Protein AF-A0A318ZSV8-F1 (afdb_monomer_lite)

Radius of gyration: 23.39 Å; chains: 1; bounding box: 59×60×64 Å

Sequence (245 aa):
MVHDWELPHLDGSTGMDASCLEGLQRYLDECPDLQPNSARAISGPTIASMPTPMLGTFDPMIDPSLGASAPAQAADSHVVNHQLSEEIDFQSILPAHPEPSDYKIVNFSPYKVHQRLAKKMRVGRFLLAADAAHLCNPFGGLGLTGGIVDVGGLLDCLAGIYSGQADEDILDIYDSVRRSKYNTIVNPTSSGNIRLLFEQNPETALQDSDLLRACKAAETDPAVTEKLAKAAERLQYDFTQHYRT

Structure (mmCIF, N/CA/C/O backbone):
data_AF-A0A318ZSV8-F1
#
_entry.id   AF-A0A318ZSV8-F1
#
loop_
_atom_site.group_PDB
_atom_site.id
_atom_site.type_symbol
_atom_site.label_atom_id
_atom_site.label_alt_id
_atom_site.label_comp_id
_atom_site.label_asym_id
_atom_site.label_entity_id
_atom_site.label_seq_id
_atom_site.pdbx_PDB_ins_code
_atom_site.Cartn_x
_atom_site.Cartn_y
_atom_site.Cartn_z
_atom_site.occupancy
_atom_site.B_iso_or_equiv
_atom_site.auth_seq_id
_atom_site.auth_comp_id
_atom_site.auth_asym_id
_atom_site.auth_atom_id
_atom_site.pdbx_PDB_model_num
ATOM 1 N N . MET A 1 1 ? -6.193 -35.072 7.667 1.00 30.62 1 MET A N 1
ATOM 2 C CA . MET A 1 1 ? -7.102 -34.341 8.571 1.00 30.62 1 MET A CA 1
ATOM 3 C C . MET A 1 1 ? -7.219 -32.931 8.034 1.00 30.62 1 MET A C 1
ATOM 5 O O . MET A 1 1 ? -6.378 -32.097 8.329 1.00 30.62 1 MET A O 1
ATOM 9 N N . VAL A 1 2 ? -8.178 -32.730 7.137 1.00 24.19 2 VAL A N 1
ATOM 10 C CA . VAL A 1 2 ? -8.604 -31.412 6.661 1.00 24.19 2 VAL A CA 1
ATOM 11 C C . VAL A 1 2 ? -9.899 -31.167 7.422 1.00 24.19 2 VAL A C 1
ATOM 13 O O . VAL A 1 2 ? -10.790 -32.010 7.355 1.00 24.19 2 VAL A O 1
ATOM 16 N N . HIS A 1 3 ? -9.945 -30.130 8.252 1.00 23.55 3 HIS A N 1
ATOM 17 C CA . HIS A 1 3 ? -11.163 -29.774 8.971 1.00 23.55 3 HIS A CA 1
ATOM 18 C C . HIS A 1 3 ? -12.048 -28.948 8.039 1.00 23.55 3 HIS A C 1
ATOM 20 O O . HIS A 1 3 ? -11.620 -27.893 7.571 1.00 23.55 3 HIS A O 1
ATOM 26 N N . ASP A 1 4 ? -13.253 -29.457 7.779 1.00 24.62 4 ASP A N 1
ATOM 27 C CA . ASP A 1 4 ? -14.358 -28.717 7.178 1.00 24.62 4 ASP A CA 1
ATOM 28 C C . ASP A 1 4 ? -14.668 -27.486 8.036 1.00 24.62 4 ASP A C 1
ATOM 30 O O . ASP A 1 4 ? -15.023 -27.602 9.211 1.00 24.62 4 ASP A O 1
ATOM 34 N N . TRP A 1 5 ? -14.514 -26.304 7.445 1.00 23.31 5 TRP A N 1
ATOM 35 C CA . TRP A 1 5 ? -15.057 -25.056 7.969 1.00 23.31 5 TRP A CA 1
ATOM 36 C C . TRP A 1 5 ? -16.360 -24.770 7.223 1.00 23.31 5 TRP A C 1
ATOM 38 O O . TRP A 1 5 ? -16.361 -24.108 6.186 1.00 23.31 5 TRP A O 1
ATOM 48 N N . GLU A 1 6 ? -17.475 -25.289 7.735 1.00 23.58 6 GLU A N 1
ATOM 49 C CA . GLU A 1 6 ? -18.797 -24.800 7.343 1.00 23.58 6 GLU A CA 1
ATOM 50 C C . GLU A 1 6 ? -19.002 -23.413 7.968 1.00 23.58 6 GLU A C 1
ATOM 52 O O . GLU A 1 6 ? -19.060 -23.256 9.188 1.00 23.58 6 GLU A O 1
ATOM 57 N N . LEU A 1 7 ? -19.076 -22.383 7.122 1.00 27.64 7 LEU A N 1
ATOM 58 C CA . LEU A 1 7 ? -19.532 -21.057 7.528 1.00 27.64 7 LEU A CA 1
ATOM 59 C C . LEU A 1 7 ? -21.006 -21.161 7.957 1.00 27.64 7 LEU A C 1
ATOM 61 O O . LEU A 1 7 ? -21.803 -21.722 7.201 1.00 27.64 7 LEU A O 1
ATOM 65 N N . PRO A 1 8 ? -21.409 -20.621 9.122 1.00 29.08 8 PRO A N 1
ATOM 66 C CA . PRO A 1 8 ? -22.812 -20.606 9.499 1.00 29.08 8 PRO A CA 1
ATOM 67 C C . PRO A 1 8 ? -23.616 -19.823 8.458 1.00 29.08 8 PRO A C 1
ATOM 69 O O . PRO A 1 8 ? -23.217 -18.739 8.029 1.00 29.08 8 PRO A O 1
ATOM 72 N N . HIS A 1 9 ? -24.751 -20.396 8.052 1.00 30.23 9 HIS A N 1
ATOM 73 C CA . HIS A 1 9 ? -25.731 -19.750 7.191 1.00 30.23 9 HIS A CA 1
ATOM 74 C C . HIS A 1 9 ? -26.129 -18.397 7.788 1.00 30.23 9 HIS A C 1
ATOM 76 O O . HIS A 1 9 ? -26.880 -18.332 8.759 1.00 30.23 9 HIS A O 1
ATOM 82 N N . LEU A 1 10 ? -25.618 -17.320 7.193 1.00 32.12 10 LEU A N 1
ATOM 83 C CA . LEU A 1 10 ? -26.143 -15.980 7.397 1.00 32.12 10 LEU A CA 1
ATOM 84 C C . LEU A 1 10 ? -27.521 -15.956 6.735 1.00 32.12 10 LEU A C 1
ATOM 86 O O . LEU A 1 10 ? -27.630 -16.034 5.508 1.00 32.12 10 LEU A O 1
ATOM 90 N N . ASP A 1 11 ? -28.576 -15.935 7.545 1.00 31.84 11 ASP A N 1
ATOM 91 C CA . ASP A 1 11 ? -29.908 -15.668 7.030 1.00 31.84 11 ASP A CA 1
ATOM 92 C C . ASP A 1 11 ? -29.934 -14.262 6.402 1.00 31.84 11 ASP A C 1
ATOM 94 O O . ASP A 1 11 ? -29.241 -13.335 6.821 1.00 31.84 11 ASP A O 1
ATOM 98 N N . GLY A 1 12 ? -30.696 -14.105 5.322 1.00 33.50 12 GLY A N 1
ATOM 99 C CA . GLY A 1 12 ? -30.771 -12.861 4.555 1.00 33.50 12 GLY A CA 1
ATOM 100 C C . GLY A 1 12 ? -31.505 -11.717 5.264 1.00 33.50 12 GLY A C 1
ATOM 101 O O . GLY A 1 12 ? -32.102 -10.896 4.570 1.00 33.50 12 GLY A O 1
ATOM 102 N N . SER A 1 13 ? -31.532 -11.674 6.604 1.00 31.28 13 SER A N 1
ATOM 103 C CA . SER A 1 13 ? -32.277 -10.672 7.379 1.00 31.28 13 SER A CA 1
ATOM 104 C C . SER A 1 13 ? -31.419 -9.582 8.032 1.00 31.28 13 SER A C 1
ATOM 106 O O . SER A 1 13 ? -31.965 -8.554 8.430 1.00 31.28 13 SER A O 1
ATOM 108 N N . THR A 1 14 ? -30.086 -9.696 8.037 1.00 37.16 14 THR A N 1
ATOM 109 C CA . THR A 1 14 ? -29.200 -8.564 8.368 1.00 37.16 14 THR A CA 1
ATOM 110 C C . THR A 1 14 ? -28.896 -7.744 7.114 1.00 37.16 14 THR A C 1
ATOM 112 O O . THR A 1 14 ? -27.774 -7.72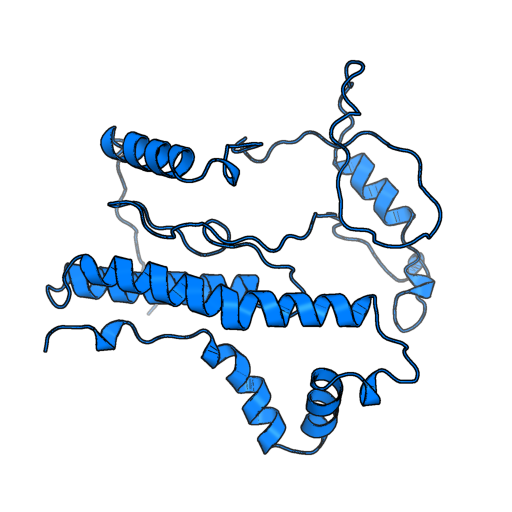5 6.607 1.00 37.16 14 THR A O 1
ATOM 115 N N . GLY A 1 15 ? -29.921 -7.089 6.567 1.00 36.25 15 GLY A N 1
ATOM 116 C CA . GLY A 1 15 ? -29.705 -5.986 5.631 1.00 36.25 15 GLY A CA 1
ATOM 117 C C . GLY A 1 15 ? -28.915 -4.872 6.324 1.00 36.25 15 GLY A C 1
ATOM 118 O O . GLY A 1 15 ? -29.051 -4.699 7.534 1.00 36.25 15 GLY A O 1
ATOM 119 N N . MET A 1 16 ? -28.092 -4.133 5.570 1.00 37.47 16 MET A N 1
ATOM 120 C CA . MET A 1 16 ? -27.472 -2.881 6.028 1.00 37.47 16 MET A CA 1
ATOM 121 C C . MET A 1 16 ? -28.507 -2.062 6.806 1.00 37.47 16 MET A C 1
ATOM 123 O O . MET A 1 16 ? -29.498 -1.614 6.229 1.00 37.47 16 MET A O 1
ATOM 127 N N . ASP A 1 17 ? -28.317 -1.929 8.118 1.00 45.69 17 ASP A N 1
ATOM 128 C CA . ASP A 1 17 ? -29.255 -1.193 8.955 1.00 45.69 17 ASP A CA 1
ATOM 129 C C . ASP A 1 17 ? -29.233 0.312 8.600 1.00 45.69 17 ASP A C 1
ATOM 131 O O . ASP A 1 17 ? -28.328 0.812 7.925 1.00 45.69 17 ASP A O 1
ATOM 135 N N . ALA A 1 18 ? -30.247 1.066 9.024 1.00 46.84 18 ALA A N 1
ATOM 136 C CA . ALA A 1 18 ? -30.337 2.494 8.709 1.00 46.84 18 ALA A CA 1
ATOM 137 C C . ALA A 1 18 ? -29.147 3.308 9.260 1.00 46.84 18 ALA A C 1
ATOM 139 O O . ALA A 1 18 ? -28.701 4.252 8.611 1.00 46.84 18 ALA A O 1
ATOM 140 N N . SER A 1 19 ? -28.575 2.903 10.402 1.00 46.19 19 SER A N 1
ATOM 141 C CA . SER A 1 19 ? -27.388 3.549 10.984 1.00 46.19 19 SER A CA 1
ATOM 142 C C . SER A 1 19 ? -26.140 3.313 10.133 1.00 46.19 19 SER A C 1
ATOM 144 O O . SER A 1 19 ? -25.250 4.165 10.054 1.00 46.19 19 SER A O 1
ATOM 146 N N . CYS A 1 20 ? -26.115 2.184 9.425 1.00 39.62 20 CYS A N 1
ATOM 147 C CA . CYS A 1 20 ? -25.083 1.855 8.480 1.00 39.62 20 CYS A CA 1
ATOM 148 C C . CYS A 1 20 ? -25.126 2.773 7.242 1.00 39.62 20 CYS A C 1
ATOM 150 O O . CYS A 1 20 ? -24.121 3.353 6.826 1.00 39.62 20 CYS A O 1
ATOM 152 N N . LEU A 1 21 ? -26.311 2.971 6.672 1.00 52.50 21 LEU A N 1
ATOM 153 C CA . LEU A 1 21 ? -26.489 3.879 5.535 1.00 52.50 21 LEU A CA 1
ATOM 154 C C . LEU A 1 21 ? -26.222 5.345 5.910 1.00 52.50 21 LEU A C 1
ATOM 156 O O . LEU A 1 21 ? -25.599 6.069 5.136 1.00 52.50 21 LEU A O 1
ATOM 160 N N . GLU A 1 22 ? -26.613 5.770 7.113 1.00 61.78 22 GLU A N 1
ATOM 161 C CA . GLU A 1 22 ? -26.296 7.104 7.640 1.00 61.78 22 GLU A CA 1
ATOM 162 C C . GLU A 1 22 ? -24.789 7.322 7.823 1.00 61.78 22 GLU A C 1
ATOM 164 O O . GLU A 1 22 ? -24.281 8.407 7.537 1.00 61.78 22 GLU A O 1
ATOM 169 N N . GLY A 1 23 ? -24.054 6.302 8.276 1.00 55.16 23 GLY A N 1
ATOM 170 C CA . GLY A 1 23 ? -22.598 6.363 8.401 1.00 55.16 23 GLY A CA 1
ATOM 171 C C . GLY A 1 23 ? -21.896 6.493 7.047 1.00 55.16 23 GLY A C 1
ATOM 172 O O . GLY A 1 23 ? -20.990 7.318 6.908 1.00 55.16 23 GLY A O 1
ATOM 173 N N . LEU A 1 24 ? -22.355 5.745 6.038 1.00 55.44 24 LEU A N 1
ATOM 174 C CA . LEU A 1 24 ? -21.859 5.858 4.664 1.00 55.44 24 LEU A CA 1
ATOM 175 C C . LEU A 1 24 ? -22.170 7.234 4.061 1.00 55.44 24 LEU A C 1
ATOM 177 O O . LEU A 1 24 ? -21.291 7.849 3.461 1.00 55.44 24 LEU A O 1
ATOM 181 N N . GLN A 1 25 ? -23.386 7.749 4.253 1.00 65.25 25 GLN A N 1
ATOM 182 C CA . GLN A 1 25 ? -23.752 9.081 3.775 1.00 65.25 25 GLN A CA 1
ATOM 183 C C . GLN A 1 25 ? -22.908 10.167 4.455 1.00 65.25 25 GLN A C 1
ATOM 185 O O . GLN A 1 25 ? -22.343 11.014 3.771 1.00 65.25 25 GLN A O 1
ATOM 190 N N . ARG A 1 26 ? -22.715 10.087 5.779 1.00 66.06 26 ARG A N 1
ATOM 191 C CA . ARG A 1 26 ? -21.844 11.011 6.524 1.00 66.06 26 ARG A CA 1
ATOM 192 C C . ARG A 1 26 ? -20.403 10.977 6.012 1.00 66.06 26 ARG A C 1
ATOM 194 O O . ARG A 1 26 ? -19.774 12.024 5.894 1.00 66.06 26 ARG A O 1
ATOM 201 N N . TYR A 1 27 ? -19.887 9.797 5.671 1.00 56.75 27 TYR A N 1
ATOM 202 C CA . TYR A 1 27 ? -18.571 9.668 5.048 1.00 56.75 27 TYR A CA 1
ATOM 203 C C . TYR A 1 27 ? -18.495 10.392 3.693 1.00 56.75 27 TYR A C 1
ATOM 205 O O . TYR A 1 27 ? -17.543 11.136 3.450 1.00 56.75 27 TYR A O 1
ATOM 213 N N . LEU A 1 28 ? -19.501 10.209 2.830 1.00 67.19 28 LEU A N 1
ATOM 214 C CA . LEU A 1 28 ? -19.587 10.872 1.522 1.00 67.19 28 LEU A CA 1
ATOM 215 C C . LEU A 1 28 ? -19.745 12.398 1.644 1.00 67.19 28 LEU A C 1
ATOM 217 O O . LEU A 1 28 ? -19.198 13.138 0.824 1.00 67.19 28 LEU A O 1
ATOM 221 N N . ASP A 1 29 ? -20.434 12.870 2.683 1.00 72.31 29 ASP A N 1
ATOM 222 C CA . ASP A 1 29 ? -20.615 14.295 2.972 1.00 72.31 29 ASP A CA 1
ATOM 223 C C . ASP A 1 29 ? -19.320 14.944 3.505 1.00 72.31 29 ASP A C 1
ATOM 225 O O . ASP A 1 29 ? -18.961 16.050 3.101 1.00 72.31 29 ASP A O 1
ATOM 229 N N . GLU A 1 30 ? -18.565 14.248 4.366 1.00 64.81 30 GLU A N 1
ATOM 230 C CA . GLU A 1 30 ? -17.248 14.697 4.854 1.00 64.81 30 GLU A CA 1
ATOM 231 C C . GLU A 1 30 ? -16.156 14.630 3.765 1.00 64.81 30 GLU A C 1
ATOM 233 O O . GLU A 1 30 ? -15.103 15.275 3.868 1.00 64.81 30 GLU A O 1
ATOM 238 N N . CYS A 1 31 ? -16.401 13.869 2.695 1.00 52.38 31 CYS A N 1
ATOM 239 C CA . CYS A 1 31 ? -15.461 13.629 1.607 1.00 52.38 31 CYS A CA 1
ATOM 240 C C . CYS A 1 31 ? -16.054 14.000 0.231 1.00 52.38 31 CYS A C 1
ATOM 242 O O . CYS A 1 31 ? -16.256 13.119 -0.601 1.00 52.38 31 CYS A O 1
ATOM 244 N N . PRO A 1 32 ? -16.257 15.294 -0.085 1.00 51.12 32 PRO A N 1
ATOM 245 C CA . PRO A 1 32 ? -16.873 15.711 -1.351 1.00 51.12 32 PRO A CA 1
ATOM 246 C C . PRO A 1 32 ? -16.069 15.312 -2.607 1.00 51.12 32 PRO A C 1
ATOM 248 O O . PRO A 1 32 ? -16.636 15.169 -3.685 1.00 51.12 32 PRO A O 1
ATOM 251 N N . ASP A 1 33 ? -14.764 15.049 -2.476 1.00 44.91 33 ASP A N 1
ATOM 252 C CA . ASP A 1 33 ? -13.912 14.549 -3.572 1.00 44.91 33 ASP A CA 1
ATOM 253 C C . ASP A 1 33 ? -14.105 13.040 -3.854 1.00 44.91 33 ASP A C 1
ATOM 255 O O . ASP A 1 33 ? -13.609 12.519 -4.855 1.00 44.91 33 ASP A O 1
ATOM 259 N N . LEU A 1 34 ? -14.805 12.336 -2.954 1.00 41.78 34 LEU A N 1
ATOM 260 C CA . LEU A 1 34 ? -15.218 10.928 -3.044 1.00 41.78 34 LEU A CA 1
ATOM 261 C C . LEU A 1 34 ? -16.680 10.782 -3.501 1.00 41.78 34 LEU A C 1
ATOM 263 O O . LEU A 1 34 ? -17.187 9.660 -3.531 1.00 41.78 34 LEU A O 1
ATOM 267 N N . GLN A 1 35 ? -17.357 11.886 -3.863 1.00 39.62 35 GLN A N 1
ATOM 268 C CA . GLN A 1 35 ? -18.717 11.838 -4.403 1.00 39.62 35 GLN A CA 1
ATOM 269 C C . GLN A 1 35 ? -18.778 10.811 -5.545 1.00 39.62 35 GLN A C 1
ATOM 271 O O . GLN A 1 35 ? -17.877 10.786 -6.393 1.00 39.62 35 GLN A O 1
ATOM 276 N N . PRO A 1 36 ? -19.797 9.933 -5.552 1.00 36.62 36 PRO A N 1
ATOM 277 C CA . PRO A 1 36 ? -19.824 8.738 -6.376 1.00 36.62 36 PRO A CA 1
ATOM 278 C C . PRO A 1 36 ? -20.029 9.096 -7.848 1.00 36.62 36 PRO A C 1
ATOM 280 O O . PRO A 1 36 ? -21.104 8.925 -8.413 1.00 36.62 36 PRO A O 1
ATOM 283 N N . ASN A 1 37 ? -18.955 9.488 -8.522 1.00 33.12 37 ASN A N 1
ATOM 284 C CA . ASN A 1 37 ? -18.815 9.178 -9.930 1.00 33.12 37 ASN A CA 1
ATOM 285 C C . ASN A 1 37 ? -18.472 7.684 -9.997 1.00 33.12 37 ASN A C 1
ATOM 287 O O . ASN A 1 37 ? -17.315 7.291 -9.899 1.00 33.12 37 ASN A O 1
ATOM 291 N N . SER A 1 38 ? -19.545 6.890 -10.092 1.00 34.44 38 SER A N 1
ATOM 292 C CA . SER A 1 38 ? -19.626 5.436 -10.292 1.00 34.44 38 SER A CA 1
ATOM 293 C C . SER A 1 38 ? -19.311 4.509 -9.107 1.00 34.44 38 SER A C 1
ATOM 295 O O . SER A 1 38 ? -18.437 3.656 -9.199 1.00 34.44 38 SER A O 1
ATOM 297 N N . ALA A 1 39 ? -20.164 4.521 -8.078 1.00 29.55 39 ALA A N 1
ATOM 298 C CA . ALA A 1 39 ? -20.617 3.263 -7.469 1.00 29.55 39 ALA A CA 1
ATOM 299 C C . ALA A 1 39 ? -21.788 2.707 -8.306 1.00 29.55 39 ALA A C 1
ATOM 301 O O . ALA A 1 39 ? -22.927 2.606 -7.857 1.00 29.55 39 ALA A O 1
ATOM 302 N N . ARG A 1 40 ? -21.526 2.427 -9.587 1.00 25.39 40 ARG A N 1
ATOM 303 C CA . ARG A 1 40 ? -22.374 1.552 -10.399 1.00 25.39 40 ARG A CA 1
ATOM 304 C C . ARG A 1 40 ? -21.730 0.181 -10.308 1.00 25.39 40 ARG A C 1
ATOM 306 O O . ARG A 1 40 ? -20.514 0.081 -10.457 1.00 25.39 40 ARG A O 1
ATOM 313 N N . ALA A 1 41 ? -22.538 -0.848 -10.064 1.00 25.33 41 ALA A N 1
ATOM 314 C CA . ALA A 1 41 ? -22.150 -2.228 -10.314 1.00 25.33 41 ALA A CA 1
ATOM 315 C C . ALA A 1 41 ? -21.311 -2.293 -11.596 1.00 25.33 41 ALA A C 1
ATOM 317 O O . ALA A 1 41 ? -21.686 -1.655 -12.583 1.00 25.33 41 ALA A O 1
ATOM 318 N N . ILE A 1 42 ? -20.187 -3.013 -11.539 1.00 27.55 42 ILE A N 1
ATOM 319 C CA . ILE A 1 42 ? -19.241 -3.235 -12.635 1.00 27.55 42 ILE A CA 1
ATOM 320 C C . ILE A 1 42 ? -20.028 -3.687 -13.874 1.00 27.55 42 ILE A C 1
ATOM 322 O O . ILE A 1 42 ? -20.353 -4.853 -14.057 1.00 27.55 42 ILE A O 1
ATOM 326 N N . SER A 1 43 ? -20.418 -2.707 -14.674 1.00 25.36 43 SER A N 1
ATOM 327 C CA . SER A 1 43 ? -21.080 -2.786 -15.966 1.00 25.36 43 SER A CA 1
ATOM 328 C C . SER A 1 43 ? -20.929 -1.378 -16.548 1.00 25.36 43 SER A C 1
ATOM 330 O O . SER A 1 43 ? -21.251 -0.393 -15.883 1.00 25.36 43 SER A O 1
ATOM 332 N N . GLY A 1 44 ? -20.282 -1.286 -17.713 1.00 24.53 44 GLY A N 1
ATOM 333 C CA . GLY A 1 44 ? -19.748 -0.046 -18.295 1.00 24.53 44 GLY A CA 1
ATOM 334 C C . GLY A 1 44 ? -20.776 1.074 -18.552 1.00 24.53 44 GLY A C 1
ATOM 335 O O . GLY A 1 44 ? -21.970 0.922 -18.289 1.00 24.53 44 GLY A O 1
ATOM 336 N N . PRO A 1 45 ? -20.320 2.221 -19.095 1.00 28.42 45 PRO A N 1
ATOM 337 C CA . PRO A 1 45 ? -19.869 2.234 -20.487 1.00 28.42 45 PRO A CA 1
ATOM 338 C C . PRO A 1 45 ? -18.572 3.015 -20.771 1.00 28.42 45 PRO A C 1
ATOM 340 O O . PRO A 1 45 ? -18.084 3.820 -19.979 1.00 28.42 45 PRO A O 1
ATOM 343 N N . THR A 1 46 ? -18.049 2.711 -21.956 1.00 30.33 46 THR A N 1
ATOM 344 C CA . THR A 1 46 ? -16.787 3.113 -22.578 1.00 30.33 46 THR A CA 1
ATOM 345 C C . THR A 1 46 ? -16.743 4.580 -23.021 1.00 30.33 46 THR A C 1
ATOM 347 O O . THR A 1 46 ? -17.751 5.197 -23.358 1.00 30.33 46 THR A O 1
ATOM 350 N N . ILE A 1 47 ? -15.513 5.091 -23.036 1.00 28.06 47 ILE A N 1
ATOM 351 C CA . ILE A 1 47 ? -15.036 6.399 -23.492 1.00 28.06 47 ILE A CA 1
ATOM 352 C C . ILE A 1 47 ? -15.186 6.525 -25.018 1.00 28.06 47 ILE A C 1
ATOM 354 O O . ILE A 1 47 ? -14.810 5.609 -25.744 1.00 28.06 47 ILE A O 1
ATOM 358 N N . ALA A 1 48 ? -15.674 7.672 -25.500 1.00 26.39 48 ALA A N 1
ATOM 359 C CA . ALA A 1 48 ? -15.560 8.075 -26.901 1.00 26.39 48 ALA A CA 1
ATOM 360 C C . ALA A 1 48 ? -14.414 9.085 -27.086 1.00 26.39 48 ALA A C 1
ATOM 362 O O . ALA A 1 48 ? -14.118 9.894 -26.207 1.00 26.39 48 ALA A O 1
ATOM 363 N N . SER A 1 49 ? -13.794 8.974 -28.255 1.00 29.78 49 SER A N 1
ATOM 364 C CA . SER A 1 49 ? -12.612 9.650 -28.788 1.00 29.78 49 SER A CA 1
ATOM 365 C C . SER A 1 49 ? -12.482 11.153 -28.519 1.00 29.78 49 SER A C 1
ATOM 367 O O . SER A 1 49 ? -13.398 11.927 -28.799 1.00 29.78 49 SER A O 1
ATOM 369 N N . MET A 1 50 ? -11.267 11.569 -28.162 1.00 23.28 50 MET A N 1
ATOM 370 C CA . MET A 1 50 ? -10.733 12.900 -28.460 1.00 23.28 50 MET A CA 1
ATOM 371 C C . MET A 1 50 ? -9.482 12.750 -29.340 1.00 23.28 50 MET A C 1
ATOM 373 O O . MET A 1 50 ? -8.796 11.732 -29.228 1.00 23.28 50 MET A O 1
ATOM 377 N N . PRO A 1 51 ? -9.198 13.712 -30.236 1.00 24.02 51 PRO A N 1
ATOM 378 C CA . PRO A 1 51 ? -8.072 13.625 -31.154 1.00 24.02 51 PRO A CA 1
ATOM 379 C C . PRO A 1 51 ? -6.748 13.690 -30.391 1.00 24.02 51 PRO A C 1
ATOM 381 O O . PRO A 1 51 ? -6.579 14.491 -29.474 1.00 24.02 51 PRO A O 1
ATOM 384 N N . THR A 1 52 ? -5.811 12.843 -30.802 1.00 28.84 52 THR A N 1
ATOM 385 C CA . THR A 1 52 ? -4.424 12.789 -30.342 1.00 28.84 52 THR A CA 1
ATOM 386 C C . THR A 1 52 ? -3.768 14.173 -30.419 1.00 28.84 52 THR A C 1
ATOM 388 O O . THR A 1 52 ? -3.672 14.720 -31.521 1.00 28.84 52 THR A O 1
ATOM 391 N N . PRO A 1 53 ? -3.236 14.745 -29.323 1.00 26.45 53 PRO A N 1
ATOM 392 C CA . PRO A 1 53 ? -2.145 15.685 -29.441 1.00 26.45 53 PRO A CA 1
ATOM 393 C C . PRO A 1 53 ? -0.836 14.897 -29.504 1.00 26.45 53 PRO A C 1
ATOM 395 O O . PRO A 1 53 ? -0.559 14.011 -28.696 1.00 26.45 53 PRO A O 1
ATOM 398 N N . MET A 1 54 ? -0.051 15.229 -30.521 1.00 25.81 54 MET A N 1
ATOM 399 C CA . MET A 1 54 ? 1.367 14.918 -30.635 1.00 25.81 54 MET A CA 1
ATOM 400 C C . MET A 1 54 ? 2.097 15.113 -29.299 1.00 25.81 54 MET A C 1
ATOM 402 O O . MET A 1 54 ? 1.788 16.045 -28.558 1.00 25.81 54 MET A O 1
ATOM 406 N N . LEU A 1 55 ? 3.096 14.257 -29.057 1.00 40.06 55 LEU A N 1
ATOM 407 C CA . LEU A 1 55 ? 4.146 14.388 -28.042 1.00 40.06 55 LEU A CA 1
ATOM 408 C C . LEU A 1 55 ? 4.408 15.861 -27.652 1.00 40.06 55 LEU A C 1
ATOM 410 O O . LEU A 1 55 ? 4.965 16.626 -28.439 1.00 40.06 55 LEU A O 1
ATOM 414 N N . GLY A 1 56 ? 4.022 16.250 -26.436 1.00 23.83 56 GLY A N 1
ATOM 415 C CA . GLY A 1 56 ? 4.236 17.603 -25.926 1.00 23.83 56 GLY A CA 1
ATOM 416 C C . GLY A 1 56 ? 3.842 17.739 -24.457 1.00 23.83 56 GLY A C 1
ATOM 417 O O . GLY A 1 56 ? 2.663 17.723 -24.138 1.00 23.83 56 GLY A O 1
ATOM 418 N N . THR A 1 57 ? 4.862 17.833 -23.598 1.00 25.75 57 THR A N 1
ATOM 419 C CA . THR A 1 57 ? 4.885 18.373 -22.221 1.00 25.75 57 THR A CA 1
ATOM 420 C C . THR A 1 57 ? 3.672 18.106 -21.314 1.00 25.75 57 THR A C 1
ATOM 422 O O . THR A 1 57 ? 2.627 18.738 -21.434 1.00 25.75 57 THR A O 1
ATOM 425 N N . PHE A 1 58 ? 3.875 17.248 -20.309 1.00 29.95 58 PHE A N 1
ATOM 426 C CA . PHE A 1 58 ? 3.080 17.222 -19.078 1.00 29.95 58 PHE A CA 1
ATOM 427 C C . PHE A 1 58 ? 3.054 18.632 -18.460 1.00 29.95 58 PHE A C 1
ATOM 429 O O . PHE A 1 58 ? 4.093 19.106 -18.006 1.00 29.95 58 PHE A O 1
ATOM 436 N N . ASP A 1 59 ? 1.889 19.281 -18.419 1.00 25.88 59 ASP A N 1
ATOM 437 C CA . ASP A 1 59 ? 1.673 20.494 -17.623 1.00 25.88 59 ASP A CA 1
ATOM 438 C C . ASP A 1 59 ? 0.434 20.291 -16.724 1.00 25.88 59 ASP A C 1
ATOM 440 O O . ASP A 1 59 ? -0.599 19.815 -17.213 1.00 25.88 59 ASP A O 1
ATOM 444 N N . PRO A 1 60 ? 0.496 20.562 -15.405 1.00 40.00 60 PRO A N 1
ATOM 445 C CA . PRO A 1 60 ? -0.567 20.217 -14.479 1.00 40.00 60 PRO A CA 1
ATOM 446 C C . PRO A 1 60 ? -1.461 21.434 -14.222 1.00 40.00 60 PRO A C 1
ATOM 448 O O . PRO A 1 60 ? -1.219 22.152 -13.265 1.00 40.00 60 PRO A O 1
ATOM 451 N N . MET A 1 61 ? -2.505 21.663 -15.025 1.00 29.25 61 MET A N 1
ATOM 452 C CA . MET A 1 61 ? -3.700 22.445 -14.642 1.00 29.25 61 MET A CA 1
ATOM 453 C C . MET A 1 61 ? -4.846 22.196 -15.637 1.00 29.25 61 MET A C 1
ATOM 455 O O . MET A 1 61 ? -4.674 22.339 -16.842 1.00 29.25 61 MET A O 1
ATOM 459 N N . ILE A 1 62 ? -6.021 21.807 -15.132 1.00 37.44 62 ILE A N 1
ATOM 460 C CA . ILE A 1 62 ? -7.228 21.526 -15.929 1.00 37.44 62 ILE A CA 1
ATOM 461 C C . ILE A 1 62 ? -8.053 22.818 -16.083 1.00 37.44 62 ILE A C 1
ATOM 463 O O . ILE A 1 62 ? -8.451 23.408 -15.079 1.00 37.44 62 ILE A O 1
ATOM 467 N N . ASP A 1 63 ? -8.336 23.228 -17.325 1.00 26.47 63 ASP A N 1
ATOM 468 C CA . ASP A 1 63 ? -9.278 24.309 -17.672 1.00 26.47 63 ASP A CA 1
ATOM 469 C C . ASP A 1 63 ? -10.744 23.823 -17.524 1.00 26.47 63 ASP A C 1
ATOM 471 O O . ASP A 1 63 ? -11.098 22.797 -18.113 1.00 26.47 63 ASP A O 1
ATOM 475 N N . PRO A 1 64 ? -11.623 24.522 -16.773 1.00 29.86 64 PRO A N 1
ATOM 476 C CA . PRO A 1 64 ? -13.006 24.097 -16.529 1.00 29.86 64 PRO A CA 1
ATOM 477 C C . PRO A 1 64 ? -14.017 24.366 -17.664 1.00 29.86 64 PRO A C 1
ATOM 479 O O . PRO A 1 64 ? -15.204 24.108 -17.470 1.00 29.86 64 PRO A O 1
ATOM 482 N N . SER A 1 65 ? -13.626 24.918 -18.817 1.00 27.45 65 SER A N 1
ATOM 483 C CA . SER A 1 65 ? -14.591 25.488 -19.780 1.00 27.45 65 SER A CA 1
ATOM 484 C C . SER A 1 65 ? -15.097 24.570 -20.908 1.00 27.45 65 SER A C 1
ATOM 486 O O . SER A 1 65 ? -15.987 24.971 -21.659 1.00 27.45 65 SER A O 1
ATOM 488 N N . LEU A 1 66 ? -14.635 23.321 -21.031 1.00 33.91 66 LEU A N 1
ATOM 489 C CA . LEU A 1 66 ? -15.072 22.417 -22.111 1.00 33.91 66 LEU A CA 1
ATOM 490 C C . LEU A 1 66 ? -16.262 21.536 -21.700 1.00 33.91 66 LEU A C 1
ATOM 492 O O . LEU A 1 66 ? -16.145 20.332 -21.479 1.00 33.91 66 LEU A O 1
ATOM 496 N N . GLY A 1 67 ? -17.433 22.167 -21.607 1.00 32.88 67 GLY A N 1
ATOM 497 C CA . GLY A 1 67 ? -18.725 21.507 -21.440 1.00 32.88 67 GLY A CA 1
ATOM 498 C C . GLY A 1 67 ? -19.514 21.369 -22.750 1.00 32.88 67 GLY A C 1
ATOM 499 O O . GLY A 1 67 ? -19.743 22.354 -23.444 1.00 32.88 67 GLY A O 1
ATOM 500 N N . ALA A 1 68 ? -20.020 20.149 -22.970 1.00 36.16 68 ALA A N 1
ATOM 501 C CA . ALA A 1 68 ? -21.161 19.734 -23.807 1.00 36.16 68 ALA A CA 1
ATOM 502 C C . ALA A 1 68 ? -20.982 19.526 -25.332 1.00 36.16 68 ALA A C 1
ATOM 504 O O . ALA A 1 68 ? -20.819 20.470 -26.098 1.00 36.16 68 ALA A O 1
ATOM 505 N N . SER A 1 69 ? -21.220 18.286 -25.802 1.00 27.45 69 SER A N 1
ATOM 506 C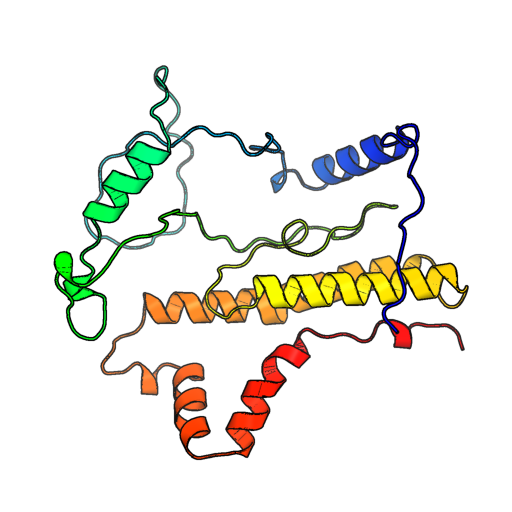 CA . SER A 1 69 ? -22.325 17.979 -26.745 1.00 27.45 69 SER A CA 1
ATOM 507 C C . SER A 1 69 ? -22.500 16.478 -27.101 1.00 27.45 69 SER A C 1
ATOM 509 O O . SER A 1 69 ? -21.535 15.766 -27.347 1.00 27.45 69 SER A O 1
ATOM 511 N N . ALA A 1 70 ? -23.787 16.091 -27.204 1.00 25.44 70 ALA A N 1
ATOM 512 C CA . ALA A 1 70 ? -24.434 15.029 -28.011 1.00 25.44 70 ALA A CA 1
ATOM 513 C C . ALA A 1 70 ? -24.349 13.522 -27.611 1.00 25.44 70 ALA A C 1
ATOM 515 O O . ALA A 1 70 ? -23.372 13.085 -27.012 1.00 25.44 70 ALA A O 1
ATOM 516 N N . PRO A 1 71 ? -25.410 12.716 -27.894 1.00 28.64 71 PRO A N 1
ATOM 517 C CA . PRO A 1 71 ? -25.667 11.438 -27.224 1.00 28.64 71 PRO A CA 1
ATOM 518 C C . PRO A 1 71 ? -24.901 10.266 -27.860 1.00 28.64 71 PRO A C 1
ATOM 520 O O . PRO A 1 71 ? -24.941 10.064 -29.072 1.00 28.64 71 PRO A O 1
ATOM 523 N N . ALA A 1 72 ? -24.234 9.470 -27.022 1.00 37.06 72 ALA A N 1
ATOM 524 C CA . ALA A 1 72 ? -23.414 8.330 -27.425 1.00 37.06 72 ALA A CA 1
ATOM 525 C C . ALA A 1 72 ? -24.243 7.044 -27.610 1.00 37.06 72 ALA A C 1
ATOM 527 O O . ALA A 1 72 ? -24.974 6.630 -26.708 1.00 37.06 72 ALA A O 1
ATOM 528 N N . GLN A 1 73 ? -24.085 6.374 -28.755 1.00 34.69 73 GLN A N 1
ATOM 529 C CA . GLN A 1 73 ? -24.434 4.958 -28.913 1.00 34.69 73 GLN A CA 1
ATOM 530 C C . GLN A 1 73 ? -23.278 4.099 -28.375 1.00 34.69 73 GLN A C 1
ATOM 532 O O . GLN A 1 73 ? -22.120 4.327 -28.718 1.00 34.69 73 GLN A O 1
ATOM 537 N N . ALA A 1 74 ? -23.590 3.144 -27.497 1.00 40.53 74 ALA A N 1
ATOM 538 C CA . ALA A 1 74 ? -22.615 2.322 -26.784 1.00 40.53 74 ALA A CA 1
ATOM 539 C C . ALA A 1 74 ? -22.021 1.222 -27.684 1.00 40.53 74 ALA A C 1
ATOM 541 O O . ALA A 1 74 ? -22.754 0.361 -28.168 1.00 40.53 74 ALA A O 1
ATOM 542 N N . ALA A 1 75 ? -20.701 1.237 -2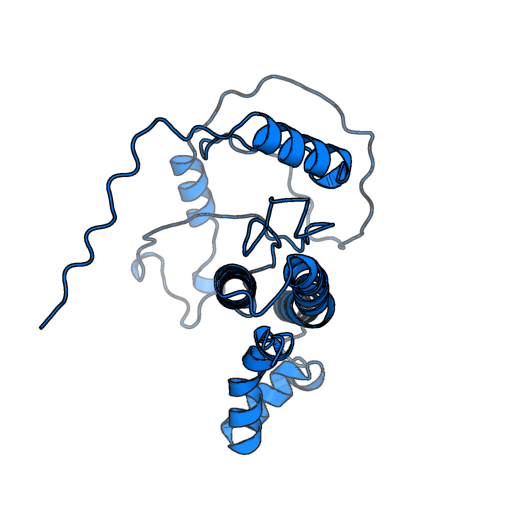7.880 1.00 49.06 75 ALA A N 1
ATOM 543 C CA . ALA A 1 75 ? -19.955 0.140 -28.497 1.00 49.06 75 ALA A CA 1
ATOM 544 C C . ALA A 1 75 ? -19.496 -0.886 -27.439 1.00 49.06 75 ALA A C 1
ATOM 546 O O . ALA A 1 75 ? -19.225 -0.527 -26.291 1.00 49.06 75 ALA A O 1
ATOM 547 N N . ASP A 1 76 ? -19.414 -2.156 -27.840 1.00 48.31 76 ASP A N 1
ATOM 548 C CA . ASP A 1 76 ? -19.071 -3.304 -26.991 1.00 48.31 76 ASP A CA 1
ATOM 549 C C . ASP A 1 76 ? -17.591 -3.272 -26.543 1.00 48.31 76 ASP A C 1
ATOM 551 O O . ASP A 1 76 ? -16.683 -3.081 -27.356 1.00 48.31 76 ASP A O 1
ATOM 555 N N . SER A 1 77 ? -17.329 -3.459 -25.245 1.00 56.81 77 SER A N 1
ATOM 556 C CA . SER A 1 77 ? -15.993 -3.335 -24.638 1.00 56.81 77 SER A CA 1
ATOM 557 C C . SER A 1 77 ? -14.996 -4.380 -25.146 1.00 56.81 77 SER A C 1
ATOM 559 O O . SER A 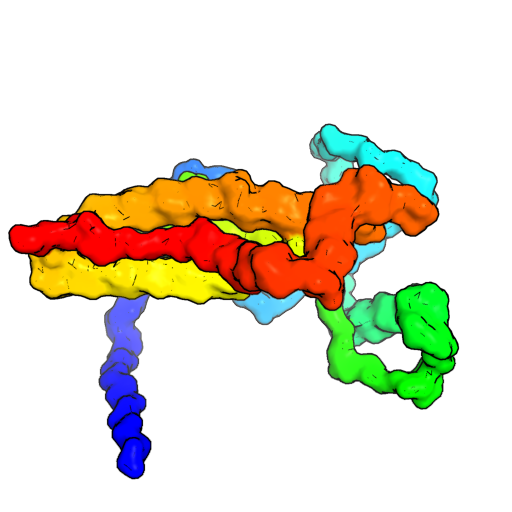1 77 ? -13.796 -4.109 -25.197 1.00 56.81 77 SER A O 1
ATOM 561 N N . HIS A 1 78 ? -15.478 -5.550 -25.577 1.00 57.00 78 HIS A N 1
ATOM 562 C CA . HIS A 1 78 ? -14.630 -6.601 -26.143 1.00 57.00 78 HIS A CA 1
ATOM 563 C C . HIS A 1 78 ? -14.020 -6.190 -27.494 1.00 57.00 78 HIS A C 1
ATOM 565 O O . HIS A 1 78 ? -12.880 -6.537 -27.799 1.00 57.00 78 HIS A O 1
ATOM 571 N N . VAL A 1 79 ? -14.757 -5.412 -28.293 1.00 57.41 79 VAL A N 1
ATOM 572 C CA . VAL A 1 79 ? -14.288 -4.910 -29.594 1.00 57.41 79 VAL A CA 1
ATOM 573 C C . VAL A 1 79 ? -13.222 -3.830 -29.401 1.00 57.41 79 VAL A C 1
ATOM 575 O O . VAL A 1 79 ? -12.194 -3.854 -30.072 1.00 57.41 79 VAL A O 1
ATOM 578 N N . VAL A 1 80 ? -13.425 -2.936 -28.429 1.00 61.44 80 VAL A N 1
ATOM 579 C CA . VAL A 1 80 ? -12.479 -1.854 -28.109 1.00 61.44 80 VAL A CA 1
ATOM 580 C C . VAL A 1 80 ? -11.151 -2.403 -27.578 1.00 61.44 80 VAL A C 1
ATOM 582 O O . VAL A 1 80 ? -10.088 -1.951 -27.995 1.00 61.44 80 VAL A O 1
ATOM 585 N N . ASN A 1 81 ? -11.186 -3.416 -26.708 1.00 64.12 81 ASN A N 1
ATOM 586 C CA . ASN A 1 81 ? -9.963 -4.028 -26.183 1.00 64.12 81 ASN A CA 1
ATOM 587 C C . ASN A 1 81 ? -9.169 -4.780 -27.263 1.00 64.12 81 ASN A C 1
ATOM 589 O O . ASN A 1 81 ? -7.943 -4.737 -27.243 1.00 64.12 81 ASN A O 1
ATOM 593 N N . HIS A 1 82 ? -9.846 -5.432 -28.215 1.00 60.28 82 HIS A N 1
ATOM 594 C CA . HIS A 1 82 ? -9.182 -6.102 -29.336 1.00 60.28 82 HIS A CA 1
ATOM 595 C C . HIS A 1 82 ? -8.437 -5.102 -30.227 1.00 60.28 82 HIS A C 1
ATOM 597 O O . HIS A 1 82 ? -7.255 -5.289 -30.492 1.00 60.28 82 HIS A O 1
ATOM 603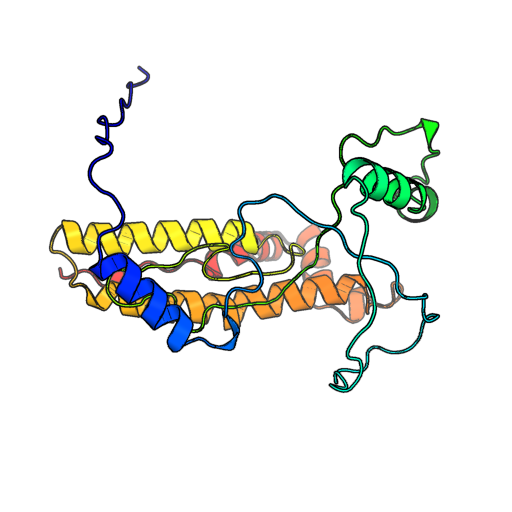 N N . GLN A 1 83 ? -9.098 -4.008 -30.616 1.00 62.44 83 GLN A N 1
ATOM 604 C CA . GLN A 1 83 ? -8.498 -2.963 -31.455 1.00 62.44 83 GLN A CA 1
ATOM 605 C C . GLN A 1 83 ? -7.267 -2.332 -30.795 1.00 62.44 83 GLN A C 1
ATOM 607 O O . GLN A 1 83 ? -6.212 -2.249 -31.411 1.00 62.44 83 GLN A O 1
ATOM 612 N N . LEU A 1 84 ? -7.362 -1.978 -29.509 1.00 65.94 84 LEU A N 1
ATOM 613 C CA . LEU A 1 84 ? -6.223 -1.430 -28.763 1.00 65.94 84 LEU A CA 1
ATOM 614 C C . LEU A 1 84 ? -5.058 -2.421 -28.640 1.00 65.94 84 LEU A C 1
ATOM 616 O O . LEU A 1 84 ? -3.907 -2.006 -28.564 1.00 65.94 84 LEU A O 1
ATOM 620 N N . SER A 1 85 ? -5.338 -3.726 -28.605 1.00 67.06 85 SER A N 1
ATOM 621 C CA . SER A 1 85 ? -4.290 -4.747 -28.528 1.00 67.06 85 SER A CA 1
ATOM 622 C C . SER A 1 85 ? -3.530 -4.933 -29.846 1.00 67.06 85 SER A C 1
ATOM 624 O O . SER A 1 85 ? -2.358 -5.296 -29.813 1.00 67.06 85 SER A O 1
ATOM 626 N N . GLU A 1 86 ? -4.169 -4.640 -30.985 1.00 72.50 86 GLU A N 1
ATOM 627 C CA . GLU A 1 86 ? -3.545 -4.662 -32.317 1.00 72.50 86 GLU A CA 1
ATOM 628 C C . GLU A 1 86 ? -2.662 -3.428 -32.572 1.00 72.50 86 GLU A C 1
ATOM 630 O O . GLU A 1 86 ? -1.771 -3.474 -33.415 1.00 72.50 86 GLU A O 1
ATOM 635 N N . GLU A 1 87 ? -2.879 -2.336 -31.832 1.00 76.69 87 GLU A N 1
ATOM 636 C CA . GLU A 1 87 ? -2.087 -1.101 -31.928 1.00 76.69 87 GLU A CA 1
ATOM 637 C C . GLU A 1 87 ? -0.768 -1.155 -31.136 1.00 76.69 87 GLU A C 1
ATOM 639 O O . GLU A 1 87 ? 0.095 -0.293 -31.314 1.00 76.69 87 GLU A O 1
ATOM 644 N N . ILE A 1 88 ? -0.587 -2.148 -30.257 1.00 82.44 88 ILE A N 1
ATOM 645 C CA . ILE A 1 88 ? 0.639 -2.287 -29.464 1.00 82.44 88 ILE A CA 1
ATOM 646 C C . ILE A 1 88 ? 1.713 -2.998 -30.281 1.00 82.44 88 ILE A C 1
ATOM 648 O O . ILE A 1 88 ? 1.598 -4.174 -30.624 1.00 82.44 88 ILE A O 1
ATOM 652 N N . ASP A 1 89 ? 2.822 -2.299 -30.499 1.00 85.00 89 ASP A N 1
ATOM 653 C CA . ASP A 1 89 ? 4.013 -2.854 -31.128 1.00 85.00 89 ASP A CA 1
ATOM 654 C C . ASP A 1 89 ? 4.840 -3.683 -30.125 1.00 85.00 89 ASP A C 1
ATOM 656 O O . ASP A 1 89 ? 5.824 -3.231 -29.537 1.00 85.00 89 ASP A O 1
ATOM 660 N N . PHE A 1 90 ? 4.421 -4.930 -29.902 1.00 88.00 90 PHE A N 1
ATOM 661 C CA . PHE A 1 90 ? 5.140 -5.863 -29.028 1.00 88.00 90 PHE A CA 1
ATOM 662 C C . PHE A 1 90 ? 6.548 -6.192 -29.528 1.00 88.00 90 PHE A C 1
ATOM 664 O O . PHE A 1 90 ? 7.414 -6.513 -28.712 1.00 88.00 90 PHE A O 1
ATOM 671 N N . GLN A 1 91 ? 6.786 -6.096 -30.837 1.00 89.69 91 GLN A N 1
ATOM 672 C CA . GLN A 1 91 ? 8.089 -6.369 -31.423 1.00 89.69 91 GLN A CA 1
ATOM 673 C C . GLN A 1 91 ? 9.114 -5.320 -30.982 1.00 89.69 91 GLN A C 1
ATOM 675 O O . GLN A 1 91 ? 10.248 -5.678 -30.665 1.00 89.69 91 GLN A O 1
ATOM 680 N N . SER A 1 92 ? 8.739 -4.040 -30.898 1.00 86.75 92 SER A N 1
ATOM 681 C CA . SER A 1 92 ? 9.649 -3.003 -30.391 1.00 86.75 92 SER A CA 1
ATOM 682 C C . SER A 1 92 ? 9.756 -2.954 -28.865 1.00 86.75 92 SER A C 1
ATOM 684 O O . SER A 1 92 ? 10.795 -2.540 -28.351 1.00 86.75 92 SER A O 1
ATOM 686 N N . ILE A 1 93 ? 8.722 -3.384 -28.133 1.00 86.56 93 ILE A N 1
ATOM 687 C CA . ILE A 1 93 ? 8.656 -3.248 -26.667 1.00 86.56 93 ILE A CA 1
ATOM 688 C C . ILE A 1 93 ? 9.263 -4.450 -25.927 1.00 86.56 93 ILE A C 1
ATOM 690 O O . ILE A 1 93 ? 9.874 -4.275 -24.869 1.00 86.56 93 ILE A O 1
ATOM 694 N N . LEU A 1 94 ? 9.073 -5.677 -26.422 1.00 88.12 94 LEU A N 1
ATOM 695 C CA . LEU A 1 94 ? 9.469 -6.880 -25.690 1.00 88.12 94 LEU A CA 1
ATOM 696 C C . LEU A 1 94 ? 10.912 -7.312 -25.992 1.00 88.12 94 LEU A C 1
ATOM 698 O O . LEU A 1 94 ? 11.361 -7.256 -27.141 1.00 88.12 94 LEU A O 1
ATOM 702 N N . PRO A 1 95 ? 11.631 -7.849 -24.986 1.00 81.94 95 PRO A N 1
ATOM 703 C CA . PRO A 1 95 ? 12.885 -8.547 -25.229 1.00 81.94 95 PRO A CA 1
ATOM 704 C C . PRO A 1 95 ? 12.681 -9.685 -26.242 1.00 81.94 95 PRO A C 1
ATOM 706 O O . PRO A 1 95 ? 11.692 -10.410 -26.155 1.00 81.94 95 PRO A O 1
ATOM 709 N N . ALA A 1 96 ? 13.641 -9.861 -27.155 1.00 88.75 96 ALA A N 1
ATOM 710 C CA . ALA A 1 96 ? 13.644 -10.837 -28.257 1.00 88.75 96 ALA A CA 1
ATOM 711 C C . ALA A 1 96 ? 12.818 -10.492 -29.511 1.00 88.75 96 ALA A C 1
ATOM 713 O O . ALA A 1 96 ? 12.879 -11.262 -30.464 1.00 88.75 96 ALA A O 1
ATOM 714 N N . HIS A 1 97 ? 12.143 -9.338 -29.557 1.00 91.62 97 HIS A N 1
ATOM 715 C CA . HIS A 1 97 ? 11.459 -8.832 -30.758 1.00 91.62 97 HIS A CA 1
ATOM 716 C C . HIS A 1 97 ? 10.528 -9.861 -31.440 1.00 91.62 97 HIS A C 1
ATOM 718 O O . HIS A 1 97 ? 10.705 -10.138 -32.629 1.00 91.62 97 HIS A O 1
ATOM 724 N N . PRO A 1 98 ? 9.568 -10.458 -30.705 1.00 93.00 98 PRO A N 1
ATOM 725 C CA . PRO A 1 98 ? 8.731 -11.529 -31.235 1.00 93.00 98 PRO A CA 1
ATOM 726 C C . PRO A 1 98 ? 7.802 -11.032 -32.346 1.00 93.00 98 PRO A C 1
ATOM 728 O O . PRO A 1 98 ? 7.243 -9.935 -32.263 1.00 93.00 98 PRO A O 1
ATOM 731 N N . GLU A 1 99 ? 7.581 -11.879 -33.347 1.00 90.25 99 GLU A N 1
ATOM 732 C CA . GLU A 1 99 ? 6.574 -11.647 -34.377 1.00 90.25 99 GLU A CA 1
ATOM 733 C C . GLU A 1 99 ? 5.170 -11.962 -33.828 1.00 90.25 99 GLU A C 1
ATOM 735 O O . GLU A 1 99 ? 5.030 -12.772 -32.906 1.00 90.25 99 GLU A O 1
ATOM 740 N N . PRO A 1 100 ? 4.088 -11.401 -34.402 1.00 87.56 100 PRO A N 1
ATOM 741 C CA . PRO A 1 100 ? 2.717 -11.690 -33.963 1.00 87.56 100 PRO A CA 1
ATOM 742 C C . PRO A 1 100 ? 2.339 -13.180 -33.951 1.00 87.56 100 PRO A C 1
ATOM 744 O O . PRO A 1 100 ? 1.444 -13.584 -33.213 1.00 87.56 100 PRO A O 1
ATOM 747 N N . SER A 1 101 ? 3.014 -14.014 -34.749 1.00 90.12 101 SER A N 1
ATOM 748 C CA . SER A 1 101 ? 2.827 -15.470 -34.750 1.00 90.12 101 SER A CA 1
ATOM 749 C C . SER A 1 101 ? 3.429 -16.183 -33.535 1.00 90.12 101 SER A C 1
ATOM 751 O O . SER A 1 101 ? 3.066 -17.330 -33.273 1.00 90.12 101 SER A O 1
ATOM 753 N N . ASP A 1 102 ? 4.339 -15.534 -32.808 1.00 92.50 102 ASP A N 1
ATOM 754 C CA . ASP A 1 102 ? 5.108 -16.143 -31.719 1.00 92.50 102 ASP A CA 1
ATOM 755 C C . ASP A 1 102 ? 4.374 -16.091 -30.372 1.00 92.50 102 ASP A C 1
ATOM 757 O O . ASP A 1 102 ? 4.793 -16.729 -29.403 1.00 92.50 102 ASP A O 1
ATOM 761 N N . TYR A 1 103 ? 3.263 -15.352 -30.286 1.00 89.38 103 TYR A N 1
ATOM 762 C CA . TYR A 1 103 ? 2.488 -15.201 -29.061 1.00 89.38 103 TYR A CA 1
ATOM 763 C C . TYR A 1 103 ? 0.978 -15.263 -29.298 1.00 89.38 103 TYR A C 1
ATOM 765 O O . TYR A 1 103 ? 0.463 -15.114 -30.402 1.00 89.38 103 TYR A O 1
ATOM 773 N N . LYS A 1 104 ? 0.242 -15.481 -28.205 1.00 89.56 104 LYS A N 1
ATOM 774 C CA . LYS A 1 104 ? -1.219 -15.414 -28.176 1.00 89.56 104 LYS A CA 1
ATOM 775 C C . LYS A 1 104 ? -1.657 -14.490 -27.049 1.00 89.56 104 LYS A C 1
ATOM 777 O O . LYS A 1 104 ? -1.413 -14.787 -25.880 1.00 89.56 104 LYS A O 1
ATOM 782 N N . ILE A 1 105 ? -2.351 -13.407 -27.390 1.00 87.25 105 ILE A N 1
ATOM 783 C CA . ILE A 1 105 ? -2.970 -12.518 -26.402 1.00 87.25 105 ILE A CA 1
ATOM 784 C C . ILE A 1 105 ? -4.164 -13.255 -25.788 1.00 87.25 105 ILE A C 1
ATOM 786 O O . ILE A 1 105 ? -5.146 -13.557 -26.465 1.00 87.25 105 ILE A O 1
ATOM 790 N N . VAL A 1 106 ? -4.056 -13.598 -24.504 1.00 89.56 106 VAL A N 1
ATOM 791 C CA . VAL A 1 106 ? -5.117 -14.309 -23.766 1.00 89.56 106 VAL A CA 1
ATOM 792 C C . VAL A 1 106 ? -6.120 -13.361 -23.118 1.00 89.56 106 VAL A C 1
ATOM 794 O O . VAL A 1 106 ? -7.275 -13.726 -22.933 1.00 89.56 106 VAL A O 1
ATOM 797 N N . ASN A 1 107 ? -5.676 -12.158 -22.757 1.00 85.75 107 ASN A N 1
ATOM 798 C CA . ASN A 1 107 ? -6.496 -11.128 -22.143 1.00 85.75 107 ASN A CA 1
ATOM 799 C C . ASN A 1 107 ? -5.859 -9.757 -22.386 1.00 85.75 107 ASN A C 1
ATOM 801 O O . ASN A 1 107 ? -4.639 -9.618 -22.292 1.00 85.75 107 ASN A O 1
ATOM 805 N N . PHE A 1 108 ? -6.693 -8.752 -22.635 1.00 85.00 108 PHE A N 1
ATOM 806 C CA . PHE A 1 108 ? -6.280 -7.360 -22.735 1.00 85.00 108 PHE A CA 1
ATOM 807 C C . PHE A 1 108 ? -7.324 -6.482 -22.049 1.00 85.00 108 PHE A C 1
ATOM 809 O O . PHE A 1 108 ? -8.501 -6.500 -22.408 1.00 85.00 108 PHE A O 1
ATOM 816 N N . SER A 1 109 ? -6.897 -5.745 -21.025 1.00 85.38 109 SER A N 1
ATOM 817 C CA . SER A 1 109 ? -7.780 -4.913 -20.209 1.00 85.38 109 SER A CA 1
ATOM 818 C C . SER A 1 109 ? -7.041 -3.642 -19.795 1.00 85.38 109 SER A C 1
ATOM 820 O O . SER A 1 109 ? -6.362 -3.648 -18.766 1.00 85.38 109 SER A O 1
ATOM 822 N N . PRO A 1 110 ? -7.132 -2.556 -20.578 1.00 82.44 110 PRO A N 1
ATOM 823 C CA . PRO A 1 110 ? -6.523 -1.285 -20.216 1.00 82.44 110 PRO A CA 1
ATOM 824 C C . PRO A 1 110 ? -7.240 -0.687 -18.999 1.00 82.44 110 PRO A C 1
ATOM 826 O O . PRO A 1 110 ? -8.465 -0.746 -18.886 1.00 82.44 110 PRO A O 1
ATOM 829 N N . TYR A 1 111 ? -6.484 -0.090 -18.080 1.00 81.44 111 TYR A N 1
ATOM 830 C CA . TYR A 1 111 ? -7.028 0.572 -16.894 1.00 81.44 111 TYR A CA 1
ATOM 831 C C . TYR A 1 111 ? -6.300 1.882 -16.610 1.00 81.44 111 TYR A C 1
ATOM 833 O O . TYR A 1 111 ? -5.142 2.078 -16.980 1.00 81.44 111 TYR A O 1
ATOM 841 N N . LYS A 1 112 ? -7.002 2.798 -15.939 1.00 86.06 112 LYS A N 1
ATOM 842 C CA . LYS A 1 112 ? -6.420 4.051 -15.460 1.00 86.06 112 LYS A CA 1
ATOM 843 C C . LYS A 1 112 ? -5.748 3.810 -14.117 1.00 86.06 112 LYS A C 1
ATOM 845 O O . LYS A 1 112 ? -6.326 3.195 -13.226 1.00 86.06 112 LYS A O 1
ATOM 850 N N . VAL A 1 113 ? -4.532 4.322 -13.979 1.00 87.62 113 VAL A N 1
ATOM 851 C CA . VAL A 1 113 ? -3.782 4.273 -12.723 1.00 87.62 113 VAL A CA 1
ATOM 852 C C . VAL A 1 113 ? -4.070 5.511 -11.878 1.00 87.62 113 VAL A C 1
ATOM 854 O O . VAL A 1 113 ? -4.300 6.606 -12.397 1.00 87.62 113 VAL A O 1
ATOM 857 N N . HIS A 1 114 ? -4.056 5.338 -10.559 1.00 89.75 114 HIS A N 1
ATOM 858 C CA . HIS A 1 114 ? -4.369 6.388 -9.595 1.00 89.75 114 HIS A CA 1
ATOM 859 C C . HIS A 1 114 ? -3.388 6.376 -8.419 1.00 89.75 114 HIS A C 1
ATOM 861 O O . HIS A 1 114 ? -2.750 5.365 -8.143 1.00 89.75 114 HIS A O 1
ATOM 867 N N . GLN A 1 115 ? -3.296 7.517 -7.735 1.00 92.38 115 GLN A N 1
ATOM 868 C CA . GLN A 1 115 ? -2.712 7.659 -6.402 1.00 92.38 115 GLN A CA 1
ATOM 869 C C . GLN A 1 115 ? -3.752 8.368 -5.538 1.00 92.38 115 GLN A C 1
ATOM 871 O O . GLN A 1 115 ? -3.928 9.582 -5.651 1.00 92.38 115 GLN A O 1
ATOM 876 N N . ARG A 1 116 ? -4.518 7.621 -4.745 1.00 95.56 116 ARG A N 1
ATOM 877 C CA . ARG A 1 116 ? -5.628 8.155 -3.946 1.00 95.56 116 ARG A CA 1
ATOM 878 C C . ARG A 1 116 ? -5.639 7.524 -2.565 1.00 95.56 116 ARG A C 1
ATOM 880 O O . ARG A 1 116 ? -5.358 6.344 -2.416 1.00 95.56 116 ARG A O 1
ATOM 887 N N . LEU A 1 117 ? -6.014 8.318 -1.572 1.00 96.69 117 LEU A N 1
ATOM 888 C CA . LEU A 1 117 ? -6.182 7.887 -0.191 1.00 96.69 117 LEU A CA 1
ATOM 889 C C . LEU A 1 117 ? -7.475 8.485 0.357 1.00 96.69 117 LEU A C 1
ATOM 891 O O . LEU A 1 117 ? -7.723 9.683 0.199 1.00 96.69 117 LEU A O 1
ATOM 895 N N . ALA A 1 118 ? -8.272 7.659 1.021 1.00 96.31 118 ALA A N 1
ATOM 896 C CA . ALA A 1 118 ? -9.437 8.083 1.774 1.00 96.31 118 ALA A CA 1
ATOM 897 C C . ALA A 1 118 ? -9.058 9.114 2.851 1.00 96.31 118 ALA A C 1
ATOM 899 O O . ALA A 1 118 ? -8.070 8.954 3.573 1.00 96.31 118 ALA A O 1
ATOM 900 N N . LYS A 1 119 ? -9.869 10.169 3.017 1.00 94.69 119 LYS A N 1
ATOM 901 C CA . LYS A 1 119 ? -9.610 11.183 4.058 1.00 94.69 119 LYS A CA 1
ATOM 902 C C . LYS A 1 119 ? -9.665 10.582 5.461 1.00 94.69 119 LYS A C 1
ATOM 904 O O . LYS A 1 119 ? -8.903 11.016 6.316 1.00 94.69 119 LYS A O 1
ATOM 909 N N . LYS A 1 120 ? -10.514 9.580 5.673 1.00 94.19 120 LYS A N 1
ATOM 910 C CA . LYS A 1 120 ? -10.572 8.748 6.876 1.00 94.19 120 LYS A CA 1
ATOM 911 C C . LYS A 1 120 ? -10.768 7.297 6.458 1.00 94.19 120 LYS A C 1
ATOM 913 O O . LYS A 1 120 ? -11.514 7.034 5.520 1.00 94.19 120 LYS A O 1
ATOM 918 N N . MET A 1 121 ? -10.133 6.372 7.157 1.00 96.75 121 MET A N 1
ATOM 919 C CA . MET A 1 121 ? -10.370 4.933 7.028 1.00 96.75 121 MET A CA 1
ATOM 920 C C . MET A 1 121 ? -11.369 4.419 8.068 1.00 96.75 121 MET A C 1
ATOM 922 O O . MET A 1 121 ? -11.772 3.263 7.992 1.00 96.75 121 MET A O 1
ATOM 926 N N . ARG A 1 122 ? -11.813 5.278 8.997 1.00 95.38 122 ARG A N 1
ATOM 927 C CA . ARG A 1 122 ? -12.891 4.992 9.946 1.00 95.38 122 ARG A CA 1
ATOM 928 C C . ARG A 1 122 ? -13.906 6.131 10.022 1.00 95.38 122 ARG A C 1
ATOM 930 O O . ARG A 1 122 ? -13.528 7.291 10.175 1.00 95.38 122 ARG A O 1
ATOM 937 N N . VAL A 1 123 ? -15.195 5.785 10.015 1.00 93.69 123 VAL A N 1
ATOM 938 C CA . VAL A 1 123 ? -16.296 6.668 10.443 1.00 93.69 123 VAL A CA 1
ATOM 939 C C . VAL A 1 123 ? -17.299 5.865 11.270 1.00 93.69 123 VAL A C 1
ATOM 941 O O . VAL A 1 123 ? -18.073 5.068 10.746 1.00 93.69 123 VAL A O 1
ATOM 944 N N . GLY A 1 124 ? -17.293 6.062 12.590 1.00 91.94 124 GLY A N 1
ATOM 945 C CA . GLY A 1 124 ? -18.117 5.264 13.501 1.00 91.94 124 GLY A CA 1
ATOM 946 C C . GLY A 1 124 ? -17.757 3.777 13.412 1.00 91.94 124 GLY A C 1
ATOM 947 O O . GLY A 1 124 ? -16.630 3.398 13.733 1.00 91.94 124 GLY A O 1
ATOM 948 N N . ARG A 1 125 ? -18.713 2.954 12.959 1.00 91.75 125 ARG A N 1
ATOM 949 C CA . ARG A 1 125 ? -18.540 1.505 12.734 1.00 91.75 125 ARG A CA 1
ATOM 950 C C . ARG A 1 125 ? -18.106 1.144 11.306 1.00 91.75 125 ARG A C 1
ATOM 952 O O . ARG A 1 125 ? -17.891 -0.028 11.020 1.00 91.75 125 ARG A O 1
ATOM 959 N N . PHE A 1 126 ? -17.955 2.132 10.423 1.00 93.94 126 PHE A N 1
ATOM 960 C CA . PHE A 1 126 ? -17.449 1.930 9.066 1.00 93.94 126 PHE A CA 1
ATOM 961 C C . PHE A 1 126 ? -15.940 1.934 9.044 1.00 93.94 126 PHE A C 1
ATOM 963 O O . PHE A 1 126 ? -15.325 2.881 9.533 1.00 93.94 126 PHE A O 1
ATOM 970 N N . LEU A 1 127 ? -15.371 0.899 8.433 1.00 96.12 127 LEU A N 1
ATOM 971 C CA . LEU A 1 127 ? -13.939 0.701 8.289 1.00 96.12 127 LEU A CA 1
ATOM 972 C C . LEU A 1 127 ? -13.629 0.450 6.813 1.00 96.12 127 LEU A C 1
ATOM 974 O O . LEU A 1 127 ? -14.299 -0.353 6.163 1.00 96.12 127 LEU A O 1
ATOM 978 N N . LEU A 1 128 ? -12.628 1.147 6.286 1.00 97.62 128 LEU A N 1
ATOM 979 C CA . LEU A 1 128 ? -12.118 0.965 4.931 1.00 97.62 128 LEU A CA 1
ATOM 980 C C . LEU A 1 128 ? -10.769 0.252 4.988 1.00 97.62 128 LEU A C 1
ATOM 982 O O . LEU A 1 128 ? -9.952 0.540 5.859 1.00 97.62 128 LEU A O 1
ATOM 986 N N . ALA A 1 129 ? -10.520 -0.623 4.019 1.00 96.88 129 ALA A N 1
ATOM 987 C CA . ALA A 1 129 ? -9.255 -1.325 3.836 1.00 96.88 129 ALA A CA 1
ATOM 988 C C . ALA A 1 129 ? -8.999 -1.573 2.343 1.00 96.88 129 ALA A C 1
ATOM 990 O O . ALA A 1 129 ? -9.944 -1.568 1.547 1.00 96.88 129 ALA A O 1
ATOM 991 N N . ALA A 1 130 ? -7.738 -1.822 1.975 1.00 95.94 130 ALA A N 1
ATOM 992 C CA . ALA A 1 130 ? -7.331 -2.133 0.602 1.00 95.94 130 ALA A CA 1
ATOM 993 C C . ALA A 1 130 ? -7.829 -1.072 -0.403 1.00 95.94 130 ALA A C 1
ATOM 995 O O . ALA A 1 130 ? -7.832 0.116 -0.080 1.00 95.94 130 ALA A O 1
ATOM 996 N N . ASP A 1 131 ? -8.286 -1.487 -1.589 1.00 95.56 131 ASP A N 1
ATOM 997 C CA . ASP A 1 131 ? -8.717 -0.594 -2.675 1.00 95.56 131 ASP A CA 1
ATOM 998 C C . ASP A 1 131 ? -9.865 0.357 -2.287 1.00 95.56 131 ASP A C 1
ATOM 1000 O O . ASP A 1 131 ? -10.026 1.421 -2.885 1.00 95.56 131 ASP A O 1
ATOM 1004 N N . ALA A 1 132 ? -10.650 0.013 -1.257 1.00 95.75 132 ALA A N 1
ATOM 1005 C CA . ALA A 1 132 ? -11.678 0.904 -0.721 1.00 95.75 132 ALA A CA 1
ATOM 1006 C C . ALA A 1 132 ? -11.083 2.069 0.092 1.00 95.75 132 ALA A C 1
ATOM 1008 O O . ALA A 1 132 ? -11.691 3.134 0.187 1.00 95.75 132 ALA A O 1
ATOM 1009 N N . ALA A 1 133 ? -9.904 1.878 0.686 1.00 96.50 133 ALA A N 1
ATOM 1010 C CA . ALA A 1 133 ? -9.201 2.894 1.462 1.00 96.50 133 ALA A CA 1
ATOM 1011 C C . ALA A 1 133 ? -8.176 3.670 0.633 1.00 96.50 133 ALA A C 1
ATOM 1013 O O . ALA A 1 133 ? -7.987 4.869 0.851 1.00 96.50 133 ALA A O 1
ATOM 1014 N N . HIS A 1 134 ? -7.483 3.011 -0.290 1.00 95.38 134 HIS A N 1
ATOM 1015 C CA . HIS A 1 134 ? -6.424 3.633 -1.073 1.00 95.38 134 HIS A CA 1
ATOM 1016 C C . HIS A 1 134 ? -6.221 2.949 -2.418 1.00 95.38 134 HIS A C 1
ATOM 1018 O O . HIS A 1 134 ? -6.459 1.763 -2.573 1.00 95.38 134 HIS A O 1
ATOM 1024 N N . LEU A 1 135 ? -5.757 3.719 -3.396 1.00 94.00 135 LEU A N 1
ATOM 1025 C CA . LEU A 1 135 ? -5.403 3.243 -4.726 1.00 94.00 135 LEU A CA 1
ATOM 1026 C C . LEU A 1 135 ? -3.987 3.703 -5.024 1.00 94.00 135 LEU A C 1
ATOM 1028 O O . LEU A 1 135 ? -3.705 4.896 -4.920 1.00 94.00 135 LEU A O 1
ATOM 1032 N N . CYS A 1 136 ? -3.126 2.789 -5.452 1.00 91.50 136 CYS A N 1
ATOM 1033 C CA . CYS A 1 136 ? -1.811 3.128 -5.972 1.00 91.50 136 CYS A CA 1
ATOM 1034 C C . CYS A 1 136 ? -1.579 2.465 -7.326 1.00 91.50 136 CYS A C 1
ATOM 1036 O O . CYS A 1 136 ? -2.227 1.480 -7.690 1.00 91.50 136 CYS A O 1
ATOM 1038 N N . ASN A 1 137 ? -0.652 3.023 -8.099 1.00 89.50 137 ASN A N 1
ATOM 1039 C CA . ASN A 1 137 ? -0.259 2.396 -9.348 1.00 89.50 137 ASN A CA 1
ATOM 1040 C C . ASN A 1 137 ? 0.455 1.053 -9.060 1.00 89.50 137 ASN A C 1
ATOM 1042 O O . ASN A 1 137 ? 1.105 0.904 -8.021 1.00 89.50 137 ASN A O 1
ATOM 1046 N N . PRO A 1 138 ? 0.358 0.069 -9.967 1.00 87.31 138 PRO A N 1
ATOM 1047 C CA . PRO A 1 138 ? 0.834 -1.288 -9.704 1.00 87.31 138 PRO A CA 1
ATOM 1048 C C . PRO A 1 138 ? 2.365 -1.409 -9.717 1.00 87.31 138 PRO A C 1
ATOM 1050 O O . PRO A 1 138 ? 2.901 -2.438 -9.294 1.00 87.31 138 PRO A O 1
ATOM 1053 N N . PHE A 1 139 ? 3.090 -0.387 -10.182 1.00 81.94 139 PHE A N 1
ATOM 1054 C CA . PHE A 1 139 ? 4.539 -0.440 -10.322 1.00 81.94 139 PHE A CA 1
ATOM 1055 C C . PHE A 1 139 ? 5.207 -0.371 -8.943 1.00 81.94 139 PHE A C 1
ATOM 1057 O O . PHE A 1 139 ? 5.288 0.667 -8.285 1.00 81.94 139 PHE A O 1
ATOM 1064 N N . GLY A 1 140 ? 5.672 -1.533 -8.482 1.00 73.12 140 GLY A N 1
ATOM 1065 C CA . GLY A 1 140 ? 6.208 -1.750 -7.136 1.00 73.12 140 GLY A CA 1
ATOM 1066 C C . GLY A 1 140 ? 5.402 -2.714 -6.265 1.00 73.12 140 GLY A C 1
ATOM 1067 O O . GLY A 1 140 ? 5.843 -3.010 -5.161 1.00 73.12 140 GLY A O 1
ATOM 1068 N N . GLY A 1 141 ? 4.239 -3.203 -6.718 1.00 77.00 141 GLY A N 1
ATOM 1069 C CA . GLY A 1 141 ? 3.489 -4.264 -6.025 1.00 77.00 141 GLY A CA 1
ATOM 1070 C C . GLY A 1 141 ? 2.910 -3.876 -4.655 1.00 77.00 141 GLY A C 1
ATOM 1071 O O . GLY A 1 141 ? 2.602 -4.745 -3.835 1.00 77.00 141 GLY A O 1
ATOM 1072 N N . LEU A 1 142 ? 2.764 -2.575 -4.378 1.00 84.00 142 LEU A N 1
ATOM 1073 C CA . LEU A 1 142 ? 2.379 -2.087 -3.049 1.00 84.00 142 LEU A CA 1
ATOM 1074 C C . LEU A 1 142 ? 0.865 -2.054 -2.801 1.00 84.00 142 LEU A C 1
ATOM 1076 O O . LEU A 1 142 ? 0.469 -1.976 -1.643 1.00 84.00 142 LEU A O 1
ATOM 1080 N N . GLY A 1 143 ? 0.027 -2.159 -3.838 1.00 81.44 143 GLY A N 1
ATOM 1081 C CA . GLY A 1 143 ? -1.436 -2.184 -3.690 1.00 81.44 143 GLY A CA 1
ATOM 1082 C C . GLY A 1 143 ? -1.919 -3.433 -2.951 1.00 81.44 143 GLY A C 1
ATOM 1083 O O . GLY A 1 143 ? -2.454 -3.339 -1.848 1.00 81.44 143 GLY A O 1
ATOM 1084 N N . LEU A 1 144 ? -1.620 -4.617 -3.501 1.00 87.88 144 LEU A N 1
ATOM 1085 C CA . LEU A 1 144 ? -1.972 -5.902 -2.882 1.00 87.88 144 LEU A CA 1
ATOM 1086 C C . LEU A 1 144 ? -1.327 -6.066 -1.499 1.00 87.88 144 LEU A C 1
ATOM 1088 O O . LEU A 1 144 ? -1.998 -6.425 -0.534 1.00 87.88 144 LEU A O 1
ATOM 1092 N N . THR A 1 145 ? -0.030 -5.761 -1.395 1.00 90.06 145 THR A N 1
ATOM 1093 C CA . THR A 1 145 ? 0.707 -5.839 -0.126 1.00 90.06 145 THR A CA 1
ATOM 1094 C C . THR A 1 145 ? 0.089 -4.919 0.928 1.00 90.06 145 THR A C 1
ATOM 1096 O O . THR A 1 145 ? -0.099 -5.325 2.073 1.00 90.06 145 THR A O 1
ATOM 1099 N N . GLY A 1 146 ? -0.270 -3.690 0.542 1.00 91.00 146 GLY A N 1
ATOM 1100 C CA . GLY A 1 146 ? -0.956 -2.736 1.407 1.00 91.00 146 GLY A CA 1
ATOM 1101 C C . GLY A 1 146 ? -2.292 -3.275 1.906 1.00 91.00 146 GLY A C 1
ATOM 1102 O O . GLY A 1 146 ? -2.526 -3.256 3.112 1.00 91.00 146 GLY A O 1
ATOM 1103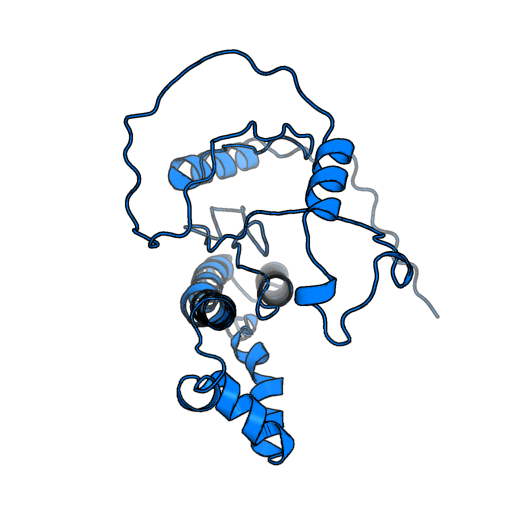 N N . GLY A 1 147 ? -3.113 -3.831 1.010 1.00 93.56 147 GLY A N 1
ATOM 1104 C CA . GLY A 1 147 ? -4.408 -4.417 1.358 1.00 93.56 147 GLY A CA 1
ATOM 1105 C C . GLY A 1 147 ? -4.313 -5.593 2.334 1.00 93.56 147 GLY A C 1
ATOM 1106 O O . GLY A 1 147 ? -5.076 -5.647 3.295 1.00 93.56 147 GLY A O 1
ATOM 1107 N N . ILE A 1 148 ? -3.343 -6.498 2.158 1.00 94.50 148 ILE A N 1
ATOM 1108 C CA . ILE A 1 148 ? -3.127 -7.621 3.091 1.00 94.50 148 ILE A CA 1
ATOM 1109 C C . ILE A 1 148 ? -2.805 -7.103 4.498 1.00 94.50 148 ILE A C 1
ATOM 1111 O O . ILE A 1 148 ? -3.380 -7.568 5.482 1.00 94.50 148 ILE A O 1
ATOM 1115 N N . VAL A 1 149 ? -1.911 -6.117 4.603 1.00 95.19 149 VAL A N 1
ATOM 1116 C CA . VAL A 1 149 ? -1.523 -5.548 5.900 1.00 95.19 149 VAL A CA 1
ATOM 1117 C C . VAL A 1 149 ? -2.648 -4.703 6.510 1.00 95.19 149 VAL A C 1
ATOM 1119 O O . VAL A 1 149 ? -2.788 -4.676 7.730 1.00 95.19 149 VAL A O 1
ATOM 1122 N N . ASP A 1 150 ? -3.474 -4.038 5.698 1.00 97.12 150 ASP A N 1
ATOM 1123 C CA . ASP A 1 150 ? -4.666 -3.334 6.184 1.00 97.12 150 ASP A CA 1
ATOM 1124 C C . ASP A 1 150 ? -5.641 -4.295 6.865 1.00 97.12 150 ASP A C 1
ATOM 1126 O O . ASP A 1 150 ? -6.110 -4.010 7.965 1.00 97.12 150 ASP A O 1
ATOM 1130 N N . VAL A 1 151 ? -5.943 -5.425 6.219 1.00 97.50 151 VAL A N 1
ATOM 1131 C CA . VAL A 1 151 ? -6.879 -6.421 6.755 1.00 97.50 151 VAL A CA 1
ATOM 1132 C C . VAL A 1 151 ? -6.289 -7.115 7.981 1.00 97.50 151 VAL A C 1
ATOM 1134 O O . VAL A 1 151 ? -6.998 -7.291 8.966 1.00 97.50 151 VAL A O 1
ATOM 1137 N N . GLY A 1 152 ? -4.993 -7.446 7.960 1.00 97.19 152 GLY A N 1
ATOM 1138 C CA . GLY A 1 152 ? -4.299 -7.994 9.129 1.00 97.19 152 GLY A CA 1
ATOM 1139 C C . GLY A 1 152 ? -4.340 -7.044 10.330 1.00 97.19 152 GLY A C 1
ATOM 1140 O O . GLY A 1 152 ? -4.695 -7.456 11.427 1.00 97.19 152 GLY A O 1
ATOM 1141 N N . GLY A 1 153 ? -4.085 -5.751 10.112 1.00 97.06 153 GLY A N 1
ATOM 1142 C CA . GLY A 1 153 ? -4.178 -4.754 11.178 1.00 97.06 153 GLY A CA 1
ATOM 1143 C C . GLY A 1 153 ? -5.600 -4.562 11.714 1.00 97.06 153 GLY A C 1
ATOM 1144 O O . GLY A 1 153 ? -5.782 -4.414 12.918 1.00 97.06 153 GLY A O 1
ATOM 1145 N N . LEU A 1 154 ? -6.622 -4.611 10.849 1.00 97.50 154 LEU A N 1
ATOM 1146 C CA . LEU A 1 154 ? -8.017 -4.603 11.307 1.00 97.50 154 LEU A CA 1
ATOM 1147 C C . LEU A 1 154 ? -8.363 -5.842 12.123 1.00 97.50 154 LEU A C 1
ATOM 1149 O O . LEU A 1 154 ? -9.089 -5.720 13.107 1.00 97.50 154 LEU A O 1
ATOM 1153 N N . LEU A 1 155 ? -7.870 -7.014 11.717 1.00 98.00 155 LEU A N 1
ATOM 1154 C CA . LEU A 1 155 ? -8.085 -8.255 12.452 1.00 98.00 155 LEU A CA 1
ATOM 1155 C C . LEU A 1 155 ? -7.555 -8.129 13.881 1.00 98.00 155 LEU A C 1
ATOM 1157 O O . LEU A 1 155 ? -8.301 -8.433 14.807 1.00 98.00 155 LEU A O 1
ATOM 1161 N N . ASP A 1 156 ? -6.332 -7.627 14.058 1.00 98.00 156 ASP A N 1
ATOM 1162 C CA . ASP A 1 156 ? -5.764 -7.366 15.384 1.00 98.00 156 ASP A CA 1
ATOM 1163 C C . ASP A 1 156 ? -6.660 -6.404 16.179 1.00 98.00 156 ASP A C 1
ATOM 1165 O O . ASP A 1 156 ? -7.124 -6.728 17.270 1.00 98.00 156 ASP A O 1
ATOM 1169 N N . CYS A 1 157 ? -7.011 -5.248 15.611 1.00 98.19 157 CYS A N 1
ATOM 1170 C CA . CYS A 1 157 ? -7.870 -4.277 16.292 1.00 98.19 157 CYS A CA 1
ATOM 1171 C C . CYS A 1 157 ? -9.209 -4.878 16.752 1.00 98.19 157 CYS A C 1
ATOM 1173 O O . CYS A 1 157 ? -9.620 -4.702 17.901 1.00 98.19 157 CYS A O 1
ATOM 1175 N N . LEU A 1 158 ? -9.894 -5.600 15.863 1.00 97.94 158 LEU A N 1
ATOM 1176 C CA . LEU A 1 158 ? -11.195 -6.203 16.150 1.00 97.94 158 LEU A CA 1
ATOM 1177 C C . LEU A 1 158 ? -11.081 -7.370 17.138 1.00 97.94 158 LEU A C 1
ATOM 1179 O O . LEU A 1 158 ? -11.947 -7.514 18.001 1.00 97.94 158 LEU A O 1
ATOM 1183 N N . ALA A 1 159 ? -10.016 -8.170 17.061 1.00 97.94 159 ALA A N 1
ATOM 1184 C CA . ALA A 1 159 ? -9.746 -9.244 18.012 1.00 97.94 159 ALA A CA 1
ATOM 1185 C C . ALA A 1 159 ? -9.468 -8.698 19.420 1.00 97.94 159 ALA A C 1
ATOM 1187 O O . ALA A 1 159 ? -9.980 -9.248 20.400 1.00 97.94 159 ALA A O 1
ATOM 1188 N N . GLY A 1 160 ? -8.716 -7.598 19.523 1.00 97.81 160 GLY A N 1
ATOM 1189 C CA . GLY A 1 160 ? -8.467 -6.892 20.778 1.00 97.81 160 GLY A CA 1
ATOM 1190 C C . GLY A 1 160 ? -9.756 -6.376 21.417 1.00 97.81 160 GLY A C 1
ATOM 1191 O O . GLY A 1 160 ? -9.986 -6.610 22.604 1.00 97.81 160 GLY A O 1
ATOM 1192 N N . ILE A 1 161 ? -10.636 -5.751 20.627 1.00 97.56 161 ILE A N 1
ATOM 1193 C CA . ILE A 1 161 ? -11.956 -5.291 21.092 1.00 97.56 161 ILE A CA 1
ATOM 1194 C C . ILE A 1 161 ? -12.814 -6.472 21.553 1.00 97.56 161 ILE A C 1
ATOM 1196 O O . ILE A 1 161 ? -13.346 -6.462 22.662 1.00 97.56 161 ILE A O 1
ATOM 1200 N N . TYR A 1 162 ? -12.924 -7.513 20.725 1.00 97.50 162 TYR A N 1
ATOM 1201 C CA . TYR A 1 162 ? -13.724 -8.700 21.030 1.00 97.50 162 TYR A CA 1
ATOM 1202 C C . TYR A 1 162 ? -13.273 -9.391 22.324 1.00 97.50 162 TYR A C 1
ATOM 1204 O O . TYR A 1 162 ? -14.099 -9.827 23.123 1.00 97.50 162 TYR A O 1
ATOM 1212 N N . SER A 1 163 ? -11.961 -9.449 22.555 1.00 96.88 163 SER A N 1
ATOM 1213 C CA . SER A 1 163 ? -11.368 -10.091 23.733 1.00 96.88 163 SER A CA 1
ATOM 1214 C C . SER A 1 163 ? -11.343 -9.184 24.972 1.00 96.88 163 SER A C 1
ATOM 1216 O O . SER A 1 163 ? -10.822 -9.588 26.010 1.00 96.88 163 SER A O 1
ATOM 1218 N N . GLY A 1 164 ? -11.860 -7.951 24.880 1.00 96.81 164 GLY A N 1
ATOM 1219 C CA . GLY A 1 164 ? -11.814 -6.948 25.951 1.00 96.81 164 GLY A CA 1
ATOM 1220 C C . GLY A 1 164 ? -10.423 -6.350 26.210 1.00 96.81 164 GLY A C 1
ATOM 1221 O O . GLY A 1 164 ? -10.247 -5.569 27.147 1.00 96.81 164 GLY A O 1
ATOM 1222 N N . GLN A 1 165 ? -9.438 -6.685 25.377 1.00 97.38 165 GLN A N 1
ATOM 1223 C CA . GLN A 1 165 ? -8.050 -6.239 25.489 1.00 97.38 165 GLN A CA 1
ATOM 1224 C C . GLN A 1 165 ? -7.847 -4.817 24.951 1.00 97.38 165 GLN A C 1
ATOM 1226 O O . GLN A 1 165 ? -6.916 -4.147 25.375 1.00 97.38 165 GLN A O 1
ATOM 1231 N N . ALA A 1 166 ? -8.724 -4.311 24.087 1.00 97.38 166 ALA A N 1
ATOM 1232 C CA . ALA A 1 166 ? -8.680 -2.938 23.586 1.00 97.38 166 ALA A CA 1
ATOM 1233 C C . ALA A 1 166 ? -10.072 -2.292 23.619 1.00 97.38 166 ALA A C 1
ATOM 1235 O O . ALA A 1 166 ? -11.081 -2.997 23.573 1.00 97.38 166 ALA A O 1
ATOM 1236 N N . ASP A 1 167 ? -10.126 -0.962 23.702 1.00 96.31 167 ASP A N 1
ATOM 1237 C CA . ASP A 1 167 ? -11.361 -0.210 23.471 1.00 96.31 167 ASP A CA 1
ATOM 1238 C C . ASP A 1 167 ? -11.502 0.133 21.979 1.00 96.31 167 ASP A C 1
ATOM 1240 O O . ASP A 1 167 ? -10.614 -0.124 21.165 1.00 96.31 167 ASP A O 1
ATOM 1244 N N . GLU A 1 168 ? -12.644 0.706 21.584 1.00 96.19 168 GLU A N 1
ATOM 1245 C CA . GLU A 1 168 ? -12.892 1.075 20.185 1.00 96.19 168 GLU A CA 1
ATOM 1246 C C . GLU A 1 168 ? -11.922 2.159 19.652 1.00 96.19 168 GLU A C 1
ATOM 1248 O O . GLU A 1 168 ? -11.889 2.397 18.446 1.00 96.19 168 GLU A O 1
ATOM 1253 N N . ASP A 1 169 ? -11.134 2.824 20.498 1.00 96.31 169 ASP A N 1
ATOM 1254 C CA . ASP A 1 169 ? -10.138 3.838 20.118 1.00 96.31 169 ASP A CA 1
ATOM 1255 C C . ASP A 1 169 ? -8.957 3.262 19.314 1.00 96.31 169 ASP A C 1
ATOM 1257 O O . ASP A 1 169 ? -8.381 3.958 18.475 1.00 96.31 169 ASP A O 1
ATOM 1261 N N . ILE A 1 170 ? -8.657 1.966 19.452 1.00 97.88 170 ILE A N 1
ATOM 1262 C CA . ILE A 1 170 ? -7.646 1.278 18.629 1.00 97.88 170 ILE A CA 1
ATOM 1263 C C . ILE A 1 170 ? -7.963 1.349 17.123 1.00 97.88 170 ILE A C 1
ATOM 1265 O O . ILE A 1 170 ? -7.061 1.336 16.283 1.00 97.88 170 ILE A O 1
ATOM 1269 N N . LEU A 1 171 ? -9.240 1.499 16.751 1.00 98.25 171 LEU A N 1
ATOM 1270 C CA . LEU A 1 171 ? -9.651 1.681 15.357 1.00 98.25 171 LEU A CA 1
ATOM 1271 C C . LEU A 1 171 ? -9.344 3.100 14.829 1.00 98.25 171 LEU A C 1
ATOM 1273 O O . LEU A 1 171 ? -9.185 3.275 13.621 1.00 98.25 171 LEU A O 1
ATOM 1277 N N . ASP A 1 172 ? -9.208 4.107 15.700 1.00 97.75 172 ASP A N 1
ATOM 1278 C CA . ASP A 1 172 ? -8.697 5.435 15.309 1.00 97.75 172 ASP A CA 1
ATOM 1279 C C . ASP A 1 172 ? -7.178 5.389 15.103 1.00 97.75 172 ASP A C 1
ATOM 1281 O O . ASP A 1 172 ? -6.636 6.023 14.190 1.00 97.75 172 ASP A O 1
ATOM 1285 N N . ILE A 1 173 ? -6.485 4.577 15.910 1.00 98.00 173 ILE A N 1
ATOM 1286 C CA . ILE A 1 173 ? -5.062 4.282 15.714 1.00 98.00 173 ILE A CA 1
ATOM 1287 C C . ILE A 1 173 ? -4.863 3.582 14.369 1.00 98.00 173 ILE A C 1
ATOM 1289 O O . ILE A 1 173 ? -3.964 3.963 13.619 1.00 98.00 173 ILE A O 1
ATOM 1293 N N . TYR A 1 174 ? -5.725 2.620 14.023 1.00 98.44 174 TYR A N 1
ATOM 1294 C CA . TYR A 1 174 ? -5.732 1.979 12.708 1.00 98.44 174 TYR A CA 1
ATOM 1295 C C . TYR A 1 174 ? -5.801 2.998 11.568 1.00 98.44 174 TYR A C 1
ATOM 1297 O O . TYR A 1 174 ? -4.896 3.020 10.731 1.00 98.44 174 TYR A O 1
ATOM 1305 N N . ASP A 1 175 ? -6.800 3.886 11.566 1.00 98.19 175 ASP A N 1
ATOM 1306 C CA . ASP A 1 175 ? -6.927 4.929 10.541 1.00 98.19 175 ASP A CA 1
ATOM 1307 C C . ASP A 1 175 ? -5.646 5.772 10.425 1.00 98.19 175 ASP A C 1
ATOM 1309 O O . ASP A 1 175 ? -5.041 5.887 9.354 1.00 98.19 175 ASP A O 1
ATOM 1313 N N . SER A 1 176 ? -5.170 6.304 11.552 1.00 98.12 176 SER A N 1
ATOM 1314 C CA . SER A 1 176 ? -3.976 7.149 11.591 1.00 98.12 176 SER A CA 1
ATOM 1315 C C . SER A 1 176 ? -2.730 6.435 11.052 1.00 98.12 176 SER A C 1
ATOM 1317 O O . SER A 1 176 ? -2.026 6.953 10.174 1.00 98.12 176 SER A O 1
ATOM 1319 N N . VAL A 1 177 ? -2.472 5.215 11.529 1.00 98.19 177 VAL A N 1
ATOM 1320 C CA . VAL A 1 177 ? -1.305 4.417 11.144 1.00 98.19 177 VAL A CA 1
ATOM 1321 C C . VAL A 1 177 ? -1.363 4.058 9.666 1.00 98.19 177 VAL A C 1
ATOM 1323 O O . VAL A 1 177 ? -0.379 4.275 8.956 1.00 98.19 177 VAL A O 1
ATOM 1326 N N . ARG A 1 178 ? -2.487 3.530 9.170 1.00 97.94 178 ARG A N 1
ATOM 1327 C CA . ARG A 1 178 ? -2.584 3.064 7.779 1.00 97.94 178 ARG A CA 1
ATOM 1328 C C . ARG A 1 178 ? -2.475 4.213 6.784 1.00 97.94 178 ARG A C 1
ATOM 1330 O O . ARG A 1 178 ? -1.679 4.124 5.844 1.00 97.94 178 ARG A O 1
ATOM 1337 N N . ARG A 1 179 ? -3.137 5.347 7.041 1.00 97.81 179 ARG A N 1
ATOM 1338 C CA . ARG A 1 179 ? -2.965 6.559 6.220 1.00 97.81 179 ARG A CA 1
ATOM 1339 C C . ARG A 1 179 ? -1.529 7.085 6.258 1.00 97.81 179 ARG A C 1
ATOM 1341 O O . ARG A 1 179 ? -1.011 7.536 5.235 1.00 97.81 179 ARG A O 1
ATOM 1348 N N . SER A 1 180 ? -0.859 7.015 7.409 1.00 97.81 180 SER A N 1
ATOM 1349 C CA . SER A 1 180 ? 0.552 7.399 7.527 1.00 97.81 180 SER A CA 1
ATOM 1350 C C . SER A 1 180 ? 1.463 6.489 6.695 1.00 97.81 180 SER A C 1
ATOM 1352 O O . SER A 1 180 ? 2.287 6.983 5.922 1.00 97.81 180 SER A O 1
ATOM 1354 N N . LYS A 1 181 ? 1.274 5.163 6.759 1.00 96.88 181 LYS A N 1
ATOM 1355 C CA . LYS A 1 181 ? 2.016 4.192 5.932 1.00 96.88 181 LYS A CA 1
ATOM 1356 C C . LYS A 1 181 ? 1.792 4.433 4.441 1.00 96.88 181 LYS A C 1
ATOM 1358 O O . LYS A 1 181 ? 2.751 4.389 3.671 1.00 96.88 181 LYS A O 1
ATOM 1363 N N . TYR A 1 182 ? 0.565 4.752 4.032 1.00 96.38 182 TYR A N 1
ATOM 1364 C CA . TYR A 1 182 ? 0.298 5.102 2.641 1.00 96.38 182 TYR A CA 1
ATOM 1365 C C . TYR A 1 182 ? 1.101 6.336 2.202 1.00 96.38 182 TYR A C 1
ATOM 1367 O O . TYR A 1 182 ? 1.830 6.286 1.213 1.00 96.38 182 TYR A O 1
ATOM 1375 N N . ASN A 1 183 ? 1.022 7.432 2.961 1.00 96.62 183 ASN A N 1
ATOM 1376 C CA . ASN A 1 183 ? 1.662 8.697 2.588 1.00 96.62 183 ASN A CA 1
ATOM 1377 C C . ASN A 1 183 ? 3.193 8.652 2.642 1.00 96.62 183 ASN A C 1
ATOM 1379 O O . ASN A 1 183 ? 3.852 9.327 1.856 1.00 96.62 183 ASN A O 1
ATOM 1383 N N . THR A 1 184 ? 3.763 7.876 3.562 1.00 95.31 184 THR A N 1
ATOM 1384 C CA . THR A 1 184 ? 5.217 7.838 3.787 1.00 95.31 184 THR A CA 1
ATOM 1385 C C . THR A 1 184 ? 5.924 6.722 3.027 1.00 95.31 184 THR A C 1
ATOM 1387 O O . THR A 1 184 ? 7.140 6.788 2.852 1.00 95.31 184 THR A O 1
ATOM 1390 N N . ILE A 1 185 ? 5.190 5.700 2.573 1.00 93.50 185 ILE A N 1
ATOM 1391 C CA . ILE A 1 185 ? 5.762 4.524 1.907 1.00 93.50 185 ILE A CA 1
ATOM 1392 C C . ILE A 1 185 ? 5.062 4.272 0.574 1.00 93.50 185 ILE A C 1
ATOM 1394 O O . ILE A 1 185 ? 5.689 4.412 -0.471 1.00 93.50 185 ILE A O 1
ATOM 1398 N N . VAL A 1 186 ? 3.769 3.931 0.583 1.00 93.19 186 VAL A N 1
ATOM 1399 C CA . VAL A 1 186 ? 3.072 3.454 -0.629 1.00 93.19 186 VAL A CA 1
ATOM 1400 C C . VAL A 1 186 ? 3.104 4.491 -1.746 1.00 93.19 186 VAL A C 1
ATOM 1402 O O . VAL A 1 186 ? 3.586 4.198 -2.841 1.00 93.19 186 VAL A O 1
ATOM 1405 N N . ASN A 1 187 ? 2.631 5.705 -1.471 1.00 93.75 187 ASN A N 1
ATOM 1406 C CA . ASN A 1 187 ? 2.551 6.778 -2.453 1.00 93.75 187 ASN A CA 1
ATOM 1407 C C . ASN A 1 187 ? 3.931 7.191 -3.002 1.00 93.75 187 ASN A C 1
ATOM 1409 O O . ASN A 1 187 ? 4.105 7.153 -4.222 1.00 93.75 187 ASN A O 1
ATOM 1413 N N . PRO A 1 188 ? 4.936 7.547 -2.172 1.00 92.44 188 PRO A N 1
ATOM 1414 C CA . PRO A 1 188 ? 6.236 7.963 -2.691 1.00 92.44 188 PRO A CA 1
ATOM 1415 C C . PRO A 1 188 ? 6.971 6.832 -3.416 1.00 92.44 188 PRO A C 1
ATOM 1417 O O . PRO A 1 188 ? 7.553 7.086 -4.468 1.00 92.44 188 PRO A O 1
ATOM 1420 N N . THR A 1 189 ? 6.917 5.590 -2.920 1.00 90.62 189 THR A N 1
ATOM 1421 C CA . THR A 1 189 ? 7.604 4.464 -3.570 1.00 90.62 189 THR A CA 1
ATOM 1422 C C . THR A 1 189 ? 6.960 4.106 -4.905 1.00 90.62 189 THR A C 1
ATOM 1424 O O . THR A 1 189 ? 7.655 4.066 -5.915 1.00 90.62 189 THR A O 1
ATOM 1427 N N . SER A 1 190 ? 5.640 3.906 -4.955 1.00 91.12 190 SER A N 1
ATOM 1428 C CA . SER A 1 190 ? 4.962 3.571 -6.218 1.00 91.12 190 SER A CA 1
ATOM 1429 C C . SER A 1 190 ? 5.032 4.720 -7.231 1.00 91.12 190 SER A C 1
ATOM 1431 O O . SER A 1 190 ? 5.229 4.483 -8.422 1.00 91.12 190 SER A O 1
ATOM 1433 N N . SER A 1 191 ? 4.924 5.977 -6.787 1.00 91.00 191 SER A N 1
ATOM 1434 C CA . SER A 1 191 ? 5.090 7.143 -7.667 1.00 91.00 191 SER A CA 1
ATOM 1435 C C . SER A 1 191 ? 6.525 7.288 -8.175 1.00 91.00 191 SER A C 1
ATOM 1437 O O . SER A 1 191 ? 6.728 7.677 -9.318 1.00 91.00 191 SER A O 1
ATOM 1439 N N . GLY A 1 192 ? 7.527 6.973 -7.351 1.00 88.94 192 GLY A N 1
ATOM 1440 C CA . GLY A 1 192 ? 8.921 6.923 -7.790 1.00 88.94 192 GLY A CA 1
ATOM 1441 C C . GLY A 1 192 ? 9.136 5.846 -8.852 1.00 88.94 192 GLY A C 1
ATOM 1442 O O . GLY A 1 192 ? 9.691 6.128 -9.907 1.00 88.94 192 GLY A O 1
ATOM 1443 N N . ASN A 1 193 ? 8.619 4.639 -8.615 1.00 89.06 193 ASN A N 1
ATOM 1444 C CA . ASN A 1 193 ? 8.777 3.507 -9.526 1.00 89.06 193 ASN A CA 1
ATOM 1445 C C . ASN A 1 193 ? 8.171 3.761 -10.908 1.00 89.06 193 ASN A C 1
ATOM 1447 O O . ASN A 1 193 ? 8.815 3.473 -11.910 1.00 89.06 193 ASN A O 1
ATOM 1451 N N . ILE A 1 194 ? 6.954 4.309 -10.981 1.00 88.50 194 ILE A N 1
ATOM 1452 C CA . ILE A 1 194 ? 6.334 4.599 -12.280 1.00 88.50 194 ILE A CA 1
ATOM 1453 C C . ILE A 1 194 ? 7.084 5.705 -13.035 1.00 88.50 194 ILE A C 1
ATOM 1455 O O . ILE A 1 194 ? 7.226 5.614 -14.249 1.00 88.50 194 ILE A O 1
ATOM 1459 N N . ARG A 1 195 ? 7.640 6.708 -12.339 1.00 87.50 195 ARG A N 1
ATOM 1460 C CA . ARG A 1 195 ? 8.476 7.743 -12.975 1.00 87.50 195 ARG A CA 1
ATOM 1461 C C . ARG A 1 195 ? 9.748 7.168 -13.582 1.00 87.50 195 ARG A C 1
ATOM 1463 O O . ARG A 1 195 ? 10.141 7.602 -14.658 1.00 87.50 195 ARG A O 1
ATOM 1470 N N . LEU A 1 196 ? 10.343 6.145 -12.960 1.00 84.25 196 LEU A N 1
ATOM 1471 C CA . LEU A 1 196 ? 11.510 5.470 -13.537 1.00 84.25 196 LEU A CA 1
ATOM 1472 C C . LEU A 1 196 ? 11.228 4.870 -14.921 1.00 84.25 196 LEU A C 1
ATOM 1474 O O . LEU A 1 196 ? 12.153 4.755 -15.715 1.00 84.25 196 LEU A O 1
ATOM 1478 N N . LEU A 1 197 ? 9.978 4.516 -15.226 1.00 80.88 197 LEU A N 1
ATOM 1479 C CA . LEU A 1 197 ? 9.610 3.967 -16.532 1.00 80.88 197 LEU A CA 1
ATOM 1480 C C . LEU A 1 197 ? 9.509 5.032 -17.627 1.00 80.88 197 LEU A C 1
ATOM 1482 O O . LEU A 1 197 ? 9.754 4.722 -18.787 1.00 80.88 197 LEU A O 1
ATOM 1486 N N . PHE A 1 198 ? 9.133 6.264 -17.274 1.00 80.75 198 PHE A N 1
ATOM 1487 C CA . PHE A 1 198 ? 8.806 7.308 -18.251 1.00 80.75 198 PHE A CA 1
ATOM 1488 C C . PHE A 1 198 ? 9.852 8.423 -18.349 1.00 80.75 198 PHE A C 1
ATOM 1490 O O . PHE A 1 198 ? 9.954 9.067 -19.387 1.00 80.75 198 PHE A O 1
ATOM 1497 N N . GLU A 1 199 ? 10.605 8.677 -17.279 1.00 77.06 199 GLU A N 1
ATOM 1498 C CA . GLU A 1 199 ? 11.424 9.890 -17.136 1.00 77.06 199 GLU A CA 1
ATOM 1499 C C . GLU A 1 199 ? 12.939 9.609 -17.131 1.00 77.06 199 GLU A C 1
ATOM 1501 O O . GLU A 1 199 ? 13.738 10.540 -17.054 1.00 77.06 199 GLU A O 1
ATOM 1506 N N . GLN A 1 200 ? 13.368 8.344 -17.198 1.00 76.12 200 GLN A N 1
ATOM 1507 C CA . GLN A 1 200 ? 14.787 7.975 -17.126 1.00 76.12 200 GLN A CA 1
ATOM 1508 C C . GLN A 1 200 ? 15.454 7.942 -18.505 1.00 76.12 200 GLN A C 1
ATOM 1510 O O . GLN A 1 200 ? 14.941 7.347 -19.451 1.00 76.12 200 GLN A O 1
ATOM 1515 N N . ASN A 1 201 ? 16.658 8.512 -18.591 1.00 83.88 201 ASN A N 1
ATOM 1516 C CA . ASN A 1 201 ? 17.559 8.269 -19.712 1.00 83.88 201 ASN A CA 1
ATOM 1517 C C . ASN A 1 201 ? 18.211 6.885 -19.531 1.00 83.88 201 ASN A C 1
ATOM 1519 O O . ASN A 1 201 ? 18.869 6.671 -18.510 1.00 83.88 201 ASN A O 1
ATOM 1523 N N . PRO A 1 202 ? 18.072 5.951 -20.490 1.00 81.25 202 PRO A N 1
ATOM 1524 C CA . PRO A 1 202 ? 18.602 4.595 -20.347 1.00 81.25 202 PRO A CA 1
ATOM 1525 C C . PRO A 1 202 ? 20.121 4.559 -20.133 1.00 81.25 202 PRO A C 1
ATOM 1527 O O . PRO A 1 202 ? 20.606 3.712 -19.387 1.00 81.25 202 PRO A O 1
ATOM 1530 N N . GLU A 1 203 ? 20.863 5.503 -20.717 1.00 84.75 203 GLU A N 1
ATOM 1531 C CA . GLU A 1 203 ? 22.326 5.553 -20.613 1.00 84.75 203 GLU A CA 1
ATOM 1532 C C . GLU A 1 203 ? 22.805 5.985 -19.221 1.00 84.75 203 GLU A C 1
ATOM 1534 O O . GLU A 1 203 ? 23.898 5.608 -18.794 1.00 84.75 203 GLU A O 1
ATOM 1539 N N . THR A 1 204 ? 21.989 6.761 -18.495 1.00 86.56 204 THR A N 1
ATOM 1540 C CA . THR A 1 204 ? 22.349 7.304 -17.174 1.00 86.56 204 THR A CA 1
ATOM 1541 C C . THR A 1 204 ? 21.511 6.759 -16.023 1.00 86.56 204 THR A C 1
ATOM 1543 O O . THR A 1 204 ? 21.753 7.091 -14.862 1.00 86.56 204 THR A O 1
ATOM 1546 N N . ALA A 1 205 ? 20.574 5.849 -16.304 1.00 84.69 205 ALA A N 1
ATOM 1547 C CA . ALA A 1 205 ? 19.582 5.380 -15.340 1.00 84.69 205 ALA A CA 1
ATOM 1548 C C . ALA A 1 205 ? 20.199 4.843 -14.034 1.00 84.69 205 ALA A C 1
ATOM 1550 O O . ALA A 1 205 ? 19.720 5.106 -12.929 1.00 84.69 205 ALA A O 1
ATOM 1551 N N . LEU A 1 206 ? 21.330 4.138 -14.135 1.00 86.44 206 LEU A N 1
ATOM 1552 C CA . LEU A 1 206 ? 22.039 3.614 -12.968 1.00 86.44 206 LEU A CA 1
ATOM 1553 C C . LEU A 1 206 ? 22.718 4.715 -12.127 1.00 86.44 206 LEU A C 1
ATOM 1555 O O . LEU A 1 206 ? 22.892 4.553 -10.919 1.00 86.44 206 LEU A O 1
ATOM 1559 N N . GLN A 1 207 ? 23.117 5.835 -12.731 1.00 86.31 207 GLN A N 1
ATOM 1560 C CA . GLN A 1 207 ? 23.703 6.971 -12.006 1.00 86.31 207 GLN A CA 1
ATOM 1561 C C . GLN A 1 207 ? 22.640 7.901 -11.416 1.00 86.31 207 GLN A C 1
ATOM 1563 O O . GLN A 1 207 ? 22.908 8.564 -10.415 1.00 86.31 207 GLN A O 1
ATOM 1568 N N . ASP A 1 208 ? 21.430 7.900 -11.962 1.00 83.31 208 ASP A N 1
ATOM 1569 C CA . ASP A 1 208 ? 20.390 8.841 -11.547 1.00 83.31 208 ASP A CA 1
ATOM 1570 C C . ASP A 1 208 ? 19.390 8.227 -10.552 1.00 83.31 208 ASP A C 1
ATOM 1572 O O . ASP A 1 208 ? 18.697 8.956 -9.844 1.00 83.31 208 ASP A O 1
ATOM 1576 N N . SER A 1 209 ? 19.336 6.893 -10.436 1.00 86.50 209 SER A N 1
ATOM 1577 C CA . SER A 1 209 ? 18.377 6.189 -9.576 1.00 86.50 209 SER A CA 1
ATOM 1578 C C . SER A 1 209 ? 19.031 5.428 -8.421 1.00 86.50 209 SER A C 1
ATOM 1580 O O . SER A 1 209 ? 19.738 4.435 -8.611 1.00 86.50 209 SER A O 1
ATOM 1582 N N . ASP A 1 210 ? 18.711 5.838 -7.189 1.00 87.25 210 ASP A N 1
ATOM 1583 C CA . ASP A 1 210 ? 19.076 5.101 -5.971 1.00 87.25 210 ASP A CA 1
ATOM 1584 C C . ASP A 1 210 ? 18.512 3.677 -5.961 1.00 87.25 210 ASP A C 1
ATOM 1586 O O . ASP A 1 210 ? 19.182 2.749 -5.506 1.00 87.25 210 ASP A O 1
ATOM 1590 N N . LEU A 1 211 ? 17.295 3.490 -6.486 1.00 86.94 211 LEU A N 1
ATOM 1591 C CA . LEU A 1 211 ? 16.668 2.174 -6.563 1.00 86.94 211 LEU A CA 1
ATOM 1592 C C . LEU A 1 211 ? 17.461 1.252 -7.490 1.00 86.94 211 LEU A C 1
ATOM 1594 O O . LEU A 1 211 ? 17.788 0.137 -7.096 1.00 86.94 211 LEU A O 1
ATOM 1598 N N . LEU A 1 212 ? 17.811 1.720 -8.692 1.00 89.56 212 LEU A N 1
ATOM 1599 C CA . LEU A 1 212 ? 18.557 0.903 -9.652 1.00 89.56 212 LEU A CA 1
ATOM 1600 C C . LEU A 1 212 ? 19.968 0.591 -9.147 1.00 89.56 212 LEU A C 1
ATOM 1602 O O . LEU A 1 212 ? 20.427 -0.541 -9.300 1.00 89.56 212 LEU A O 1
ATOM 1606 N N . ARG A 1 213 ? 20.630 1.536 -8.463 1.00 91.56 213 ARG A N 1
ATOM 1607 C CA . ARG A 1 213 ? 21.894 1.253 -7.765 1.00 91.56 213 ARG A CA 1
ATOM 1608 C C . ARG A 1 213 ? 21.742 0.182 -6.698 1.00 91.56 213 ARG A C 1
ATOM 1610 O O . ARG A 1 213 ? 22.575 -0.718 -6.627 1.00 91.56 213 ARG A O 1
ATOM 1617 N N . ALA A 1 214 ? 20.703 0.275 -5.871 1.00 89.81 214 ALA A N 1
ATOM 1618 C CA . ALA A 1 214 ? 20.447 -0.709 -4.828 1.00 89.81 214 ALA A CA 1
ATOM 1619 C C . ALA A 1 214 ? 20.171 -2.096 -5.429 1.00 89.81 214 ALA A C 1
ATOM 1621 O O . ALA A 1 214 ? 20.746 -3.077 -4.965 1.00 89.81 214 ALA A O 1
ATOM 1622 N N . CYS A 1 215 ? 19.371 -2.175 -6.498 1.00 90.88 215 CYS A N 1
ATOM 1623 C CA . CYS A 1 215 ? 19.143 -3.413 -7.244 1.00 90.88 215 CYS A CA 1
ATOM 1624 C C . CYS A 1 215 ? 20.448 -3.979 -7.818 1.00 90.88 215 CYS A C 1
ATOM 1626 O O . CYS A 1 215 ? 20.704 -5.170 -7.671 1.00 90.88 215 CYS A O 1
ATOM 1628 N N . LYS A 1 216 ? 21.306 -3.133 -8.405 1.00 92.94 216 LYS A N 1
ATOM 1629 C CA . LYS A 1 216 ? 22.595 -3.566 -8.957 1.00 92.94 216 LYS A CA 1
ATOM 1630 C C . LYS A 1 216 ? 23.544 -4.083 -7.878 1.00 92.94 216 LYS A C 1
ATOM 1632 O O . LYS A 1 216 ? 24.195 -5.101 -8.072 1.00 92.94 216 LYS A O 1
ATOM 1637 N N . ALA A 1 217 ? 23.612 -3.404 -6.734 1.00 93.44 217 ALA A N 1
ATOM 1638 C CA . ALA A 1 217 ? 24.430 -3.838 -5.605 1.00 93.44 217 ALA A CA 1
ATOM 1639 C C . ALA A 1 217 ? 23.942 -5.175 -5.019 1.00 93.44 217 ALA A C 1
ATOM 1641 O O . ALA A 1 217 ? 24.760 -6.019 -4.652 1.00 93.44 217 ALA A O 1
ATOM 1642 N N . ALA A 1 218 ? 22.622 -5.395 -4.983 1.00 93.88 218 ALA A N 1
ATOM 1643 C CA . ALA A 1 218 ? 22.021 -6.635 -4.497 1.00 93.88 218 ALA A CA 1
ATOM 1644 C C . ALA A 1 218 ? 22.418 -7.875 -5.317 1.00 93.88 218 ALA A C 1
ATOM 1646 O O . ALA A 1 218 ? 22.393 -8.976 -4.783 1.00 93.88 218 ALA A O 1
ATOM 1647 N N . GLU A 1 219 ? 22.856 -7.724 -6.573 1.00 94.88 219 GLU A N 1
ATOM 1648 C CA . GLU A 1 219 ? 23.375 -8.854 -7.365 1.00 94.88 219 GLU A CA 1
ATOM 1649 C C . GLU A 1 219 ? 24.581 -9.537 -6.699 1.00 94.88 219 GLU A C 1
ATOM 1651 O O . GLU A 1 219 ? 24.815 -10.727 -6.905 1.00 94.88 219 GLU A O 1
ATOM 1656 N N . THR A 1 220 ? 25.355 -8.787 -5.911 1.00 96.00 220 THR A N 1
ATOM 1657 C CA . THR A 1 220 ? 26.624 -9.256 -5.334 1.00 96.00 220 THR A CA 1
ATOM 1658 C C . THR A 1 220 ? 26.715 -9.113 -3.818 1.00 96.00 220 THR A C 1
ATOM 1660 O O . THR A 1 220 ? 27.584 -9.736 -3.214 1.00 96.00 220 THR A O 1
ATOM 1663 N N . ASP A 1 221 ? 25.847 -8.309 -3.197 1.00 95.75 221 ASP A N 1
ATOM 1664 C CA . ASP A 1 221 ? 25.844 -8.054 -1.755 1.00 95.75 221 ASP A CA 1
ATOM 1665 C C . ASP A 1 221 ? 24.602 -8.680 -1.076 1.00 95.75 221 ASP A C 1
ATOM 1667 O O . ASP A 1 221 ? 23.478 -8.170 -1.210 1.00 95.75 221 ASP A O 1
ATOM 1671 N N . PRO A 1 222 ? 24.779 -9.774 -0.307 1.00 94.44 222 PRO A N 1
ATOM 1672 C CA . PRO A 1 222 ? 23.693 -10.413 0.431 1.00 94.44 222 PRO A CA 1
ATOM 1673 C C . PRO A 1 222 ? 23.019 -9.502 1.465 1.00 94.44 222 PRO A C 1
ATOM 1675 O O . PRO A 1 222 ? 21.816 -9.631 1.687 1.00 94.44 222 PRO A O 1
ATOM 1678 N N . ALA A 1 223 ? 23.748 -8.562 2.075 1.00 94.25 223 ALA A N 1
ATOM 1679 C CA . ALA A 1 223 ? 23.176 -7.654 3.067 1.00 94.25 223 ALA A CA 1
ATOM 1680 C C . ALA A 1 223 ? 22.221 -6.646 2.410 1.00 94.25 223 ALA A C 1
ATOM 1682 O O . ALA A 1 223 ? 21.160 -6.329 2.955 1.00 94.25 223 ALA A O 1
ATOM 1683 N N . VAL A 1 224 ? 22.560 -6.173 1.206 1.00 92.31 224 VAL A N 1
ATOM 1684 C CA . VAL A 1 224 ? 21.661 -5.324 0.408 1.00 92.31 224 VAL A CA 1
ATOM 1685 C C . VAL A 1 224 ? 20.444 -6.122 -0.057 1.00 92.31 224 VAL A C 1
ATOM 1687 O O . VAL A 1 224 ? 19.324 -5.620 0.034 1.00 92.31 224 VAL A O 1
ATOM 1690 N N . THR A 1 225 ? 20.638 -7.374 -0.481 1.00 92.38 225 THR A N 1
ATOM 1691 C CA . THR A 1 225 ? 19.539 -8.280 -0.855 1.00 92.38 225 THR A CA 1
ATOM 1692 C C . THR A 1 225 ? 18.547 -8.461 0.289 1.00 92.38 225 THR A C 1
ATOM 1694 O O . THR A 1 225 ? 17.348 -8.255 0.106 1.00 92.38 225 THR A O 1
ATOM 1697 N N . GLU A 1 226 ? 19.037 -8.786 1.486 1.00 91.44 226 GLU A N 1
ATOM 1698 C CA . GLU A 1 226 ? 18.196 -8.955 2.671 1.00 91.44 226 GLU A CA 1
ATOM 1699 C C . GLU A 1 226 ? 17.443 -7.663 3.011 1.00 91.44 226 GLU A C 1
ATOM 1701 O O . GLU A 1 226 ? 16.237 -7.683 3.264 1.00 91.44 226 GLU A O 1
ATOM 1706 N N . LYS A 1 227 ? 18.128 -6.515 2.955 1.00 89.62 227 LYS A N 1
ATOM 1707 C CA . LYS A 1 227 ? 17.515 -5.207 3.204 1.00 89.62 227 LYS A CA 1
ATOM 1708 C C . LYS A 1 227 ? 16.390 -4.891 2.214 1.00 89.62 227 LYS A C 1
ATOM 1710 O O . LYS A 1 227 ? 15.364 -4.349 2.625 1.00 89.62 227 LYS A O 1
ATOM 1715 N N . LEU A 1 228 ? 16.570 -5.204 0.929 1.00 86.50 228 LEU A N 1
ATOM 1716 C CA . LEU A 1 228 ? 15.537 -5.015 -0.093 1.00 86.50 228 LEU A CA 1
ATOM 1717 C C . LEU A 1 228 ? 14.364 -5.977 0.109 1.00 86.50 228 LEU A C 1
ATOM 1719 O O . LEU A 1 228 ? 13.216 -5.542 0.053 1.00 86.50 228 LEU A O 1
ATOM 1723 N N . ALA A 1 229 ? 14.635 -7.248 0.412 1.00 85.06 229 ALA A N 1
ATOM 1724 C CA . ALA A 1 229 ? 13.598 -8.246 0.674 1.00 85.06 229 ALA A CA 1
ATOM 1725 C C . ALA A 1 229 ? 12.700 -7.847 1.858 1.00 85.06 229 ALA A C 1
ATOM 1727 O O . ALA A 1 229 ? 11.479 -7.981 1.794 1.00 85.06 229 ALA A O 1
ATOM 1728 N N . LYS A 1 230 ? 13.292 -7.271 2.909 1.00 86.12 230 LYS A N 1
ATOM 1729 C CA . LYS A 1 230 ? 12.574 -6.793 4.100 1.00 86.12 230 LYS A CA 1
ATOM 1730 C C . LYS A 1 230 ? 11.927 -5.418 3.930 1.00 86.12 230 LYS A C 1
ATOM 1732 O O . LYS A 1 230 ? 11.239 -4.942 4.829 1.00 86.12 230 LYS A O 1
ATOM 1737 N N . ALA A 1 231 ? 12.092 -4.745 2.789 1.00 81.88 231 ALA A N 1
ATOM 1738 C CA . ALA A 1 231 ? 11.557 -3.395 2.605 1.00 81.88 231 ALA A CA 1
ATOM 1739 C C . ALA A 1 231 ? 10.023 -3.339 2.751 1.00 81.88 231 ALA A C 1
ATOM 1741 O O . ALA A 1 231 ? 9.499 -2.350 3.269 1.00 81.88 231 ALA A O 1
ATOM 1742 N N . ALA A 1 232 ? 9.316 -4.405 2.359 1.00 74.94 232 ALA A N 1
ATOM 1743 C CA . ALA A 1 232 ? 7.864 -4.517 2.500 1.00 74.94 232 ALA A CA 1
ATOM 1744 C C . ALA A 1 232 ? 7.401 -4.612 3.967 1.00 74.94 232 ALA A C 1
ATOM 1746 O O . ALA A 1 232 ? 6.303 -4.159 4.288 1.00 74.94 232 ALA A O 1
ATOM 1747 N N . GLU A 1 233 ? 8.247 -5.102 4.882 1.00 86.50 233 GLU A N 1
ATOM 1748 C CA . GLU A 1 233 ? 7.946 -5.165 6.323 1.00 86.50 233 GLU A CA 1
ATOM 1749 C C . GLU A 1 233 ? 7.722 -3.769 6.911 1.00 86.50 233 GLU A C 1
ATOM 1751 O O . GLU A 1 233 ? 6.980 -3.600 7.874 1.00 86.50 233 GLU A O 1
ATOM 1756 N N . ARG A 1 234 ? 8.264 -2.721 6.276 1.00 88.38 234 ARG A N 1
ATOM 1757 C CA . ARG A 1 234 ? 8.022 -1.329 6.679 1.00 88.38 234 ARG A CA 1
ATOM 1758 C C . ARG A 1 234 ? 6.549 -0.936 6.599 1.00 88.38 234 ARG A C 1
ATOM 1760 O O . ARG A 1 234 ? 6.164 0.032 7.256 1.00 88.38 234 ARG A O 1
ATOM 1767 N N . LEU A 1 235 ? 5.731 -1.640 5.816 1.00 91.19 235 LEU A N 1
ATOM 1768 C CA . LEU A 1 235 ? 4.284 -1.427 5.778 1.00 91.19 235 LEU A CA 1
ATOM 1769 C C . LEU A 1 235 ? 3.575 -2.009 6.997 1.00 91.19 235 LEU A C 1
ATOM 1771 O O . LEU A 1 235 ? 2.492 -1.530 7.327 1.00 91.19 235 LEU A O 1
ATOM 1775 N N . GLN A 1 236 ? 4.167 -2.994 7.668 1.00 92.81 236 GLN A N 1
ATOM 1776 C CA . GLN A 1 236 ? 3.577 -3.630 8.837 1.00 92.81 236 GLN A CA 1
ATOM 1777 C C . GLN A 1 236 ? 3.537 -2.676 10.032 1.00 92.81 236 GLN A C 1
ATOM 1779 O O . GLN A 1 236 ? 4.297 -1.700 10.146 1.00 92.81 236 GLN A O 1
ATOM 1784 N N . TYR A 1 237 ? 2.580 -2.950 10.904 1.00 96.31 237 TYR A N 1
ATOM 1785 C CA . TYR A 1 237 ? 2.423 -2.309 12.191 1.00 96.31 237 TYR A CA 1
ATOM 1786 C C . TYR A 1 237 ? 1.730 -3.301 13.115 1.00 96.31 237 TYR A C 1
ATOM 1788 O O . TYR A 1 237 ? 0.679 -3.822 12.759 1.00 96.31 237 TYR A O 1
ATOM 1796 N N . ASP A 1 238 ? 2.342 -3.568 14.260 1.00 96.81 238 ASP A N 1
ATOM 1797 C CA . ASP A 1 238 ? 1.783 -4.454 15.273 1.00 96.81 238 ASP A CA 1
ATOM 1798 C C . ASP A 1 238 ? 0.712 -3.693 16.063 1.00 96.81 238 ASP A C 1
ATOM 1800 O O . ASP A 1 238 ? 1.047 -2.791 16.825 1.00 96.81 238 ASP A O 1
ATOM 1804 N N . PHE A 1 239 ? -0.571 -4.000 15.877 1.00 97.69 239 PHE A N 1
ATOM 1805 C CA . PHE A 1 239 ? -1.632 -3.341 16.647 1.00 97.69 239 PHE A CA 1
ATOM 1806 C C . PHE A 1 239 ? -1.810 -3.941 18.046 1.00 97.69 239 PHE A C 1
ATOM 1808 O O . PHE A 1 239 ? -2.346 -3.267 18.926 1.00 97.69 239 PHE A O 1
ATOM 1815 N N . THR A 1 240 ? -1.293 -5.148 18.292 1.00 96.94 240 THR A N 1
ATOM 1816 C CA . THR A 1 240 ? -1.387 -5.818 19.598 1.00 96.94 240 THR A CA 1
ATOM 1817 C C . THR A 1 240 ? -0.593 -5.092 20.683 1.00 96.94 240 THR A C 1
ATOM 1819 O O . THR A 1 240 ? -0.920 -5.194 21.863 1.00 96.94 240 THR A O 1
ATOM 1822 N N . GLN A 1 241 ? 0.374 -4.251 20.296 1.00 97.00 241 GLN A N 1
ATOM 1823 C CA . GLN A 1 241 ? 1.093 -3.367 21.220 1.00 97.00 241 GLN A CA 1
ATOM 1824 C C . GLN A 1 241 ? 0.182 -2.365 21.959 1.00 97.00 241 GLN A C 1
ATOM 1826 O O . GLN A 1 241 ? 0.599 -1.799 22.966 1.00 97.00 241 GLN A O 1
ATOM 1831 N N . HIS A 1 242 ? -1.040 -2.127 21.460 1.00 96.06 242 HIS A N 1
ATOM 1832 C CA . HIS A 1 242 ? -2.041 -1.250 22.087 1.00 96.06 242 HIS A CA 1
ATOM 1833 C C . HIS A 1 242 ? -3.011 -1.999 23.003 1.00 96.06 242 HIS A C 1
ATOM 1835 O O . HIS A 1 242 ? -3.948 -1.399 23.527 1.00 96.06 242 HIS A O 1
ATOM 1841 N N . TYR A 1 243 ? -2.825 -3.304 23.195 1.00 97.19 243 TYR A N 1
ATOM 1842 C CA . TYR A 1 243 ? -3.660 -4.074 24.106 1.00 97.19 243 TYR A CA 1
ATOM 1843 C C . TYR A 1 243 ? -3.351 -3.716 25.559 1.00 97.19 243 TYR A C 1
ATOM 1845 O O . TYR A 1 243 ? -2.203 -3.522 25.962 1.00 97.19 243 TYR A O 1
ATOM 1853 N N . ARG A 1 244 ? -4.401 -3.680 26.371 1.00 92.75 244 ARG A N 1
ATOM 1854 C CA . ARG A 1 244 ? -4.316 -3.605 27.823 1.00 92.75 244 ARG A CA 1
ATOM 1855 C C . ARG A 1 244 ? -3.820 -4.949 28.345 1.00 92.75 244 ARG A C 1
ATOM 1857 O O . ARG A 1 244 ? -4.465 -5.976 28.131 1.00 92.75 244 ARG A O 1
ATOM 1864 N N . THR A 1 245 ? -2.664 -4.917 28.999 1.00 74.25 245 THR A N 1
ATOM 1865 C CA . THR A 1 245 ? -2.107 -6.023 29.792 1.00 74.25 245 THR A CA 1
ATOM 1866 C C . THR A 1 245 ? -2.887 -6.258 31.071 1.00 74.25 245 THR A C 1
ATOM 1868 O O . THR A 1 245 ? -3.245 -5.241 31.710 1.00 74.25 245 THR A O 1
#

InterPro domains:
  IPR002938 FAD-binding domain [PF01494] (98-184)
  IPR036188 FAD/NAD(P)-binding domain superfamily [G3DSA:3.50.50.60] (121-179)
  IPR036188 FAD/NAD(P)-binding domain superfamily [SSF51905] (110-198)
  IPR050641 Rifampicin monooxygenase-like [PTHR43004] (97-216)

Secondary structure (DSSP, 8-state):
-PPP-------TT----HHHHHHHHHHHHH-GGG--S----S---PPP--PPP-S--------TT-----PPPPPPHHHHHHHHHHS--HHHHSTT---GGG-------------EE-S-SEETTEE--GGGTEE--STTSHHHHHHHHHHHHHHHHHHHHHTTSS-TTHHHHHHHHHHHHIIIIIHHHHHHHHHHHHS--TTTHHHH-HHHHHHHHHTT-HHHHHHHHGGGGGG---SGGGS--

Organism: Aspergillus neoniger (strain CBS 115656) (NCBI:txid1448310)

Foldseek 3Di:
DDDDDDDPDDDPPPDQDPVNVVLVVVLCVVPVVVPDPDPPDPDDFDDDDDDDDDDDDDDDDDDPPDDDDDDDDGDDPVVVQVVVVVVDQCLVVPPPSDDPVVDDDPDGDDDDADFDARPWQDGPPHGDAQPRGTGGGPQPPVRVLLRVQLVVQVVLQVVLCVVVQADNCLSVVSRVLSVVLSVVPVHVPRVVRVCLVPPDDPVCSCVPDPVNVLVVVVVPDVVSVVVVVCSSVSSHDDSNVRTHD

pLDDT: mean 73.03, std 26.59, range [23.28, 98.44]